Protein AF-L9L0C1-F1 (afdb_monomer)

InterPro domains:
  IPR002110 Ankyrin repeat [PF12796] (64-149)
  IPR002110 Ankyrin repeat [PS50088] (88-120)
  IPR002110 Ankyrin repeat [PS50088] (121-153)
  IPR002110 Ankyrin repeat [SM00248] (88-117)
  IPR002110 Ankyrin repeat [SM00248] (121-150)
  IPR036770 Ankyrin repeat-containing domain superfamily [G3DSA:1.25.40.20] (28-171)
  IPR036770 Ankyrin repeat-containing domain superfamily [SSF48403] (61-163)
  IPR053080 Protein phosphatase 1 regulatory subunit 27 [PTHR46899] (49-176)

Organism: Tupaia chinensis (NCBI:txid246437)

Solvent-accessible surface area (backbone atoms only — not comparable to full-atom values): 11431 Å² total; per-residue (Å²): 138,88,78,87,82,89,70,87,80,84,83,86,86,89,79,92,81,86,84,87,88,81,88,80,88,90,84,82,88,86,90,80,91,84,92,79,77,84,78,72,81,74,70,76,66,78,70,70,68,76,77,77,65,55,72,65,58,58,47,50,52,27,41,56,71,59,39,58,68,58,40,53,48,44,50,75,73,65,68,61,72,46,73,50,67,39,97,88,44,39,26,58,56,42,47,12,46,79,51,68,33,55,67,50,37,53,53,42,46,75,73,65,37,60,67,75,50,57,36,86,61,39,43,30,43,52,34,53,16,28,53,75,61,35,46,70,50,35,52,52,44,46,75,74,66,43,72,68,78,53,52,25,73,87,63,48,32,26,72,73,46,45,54,88,84,39,52,68,46,52,45,65,66,58,70,73,78,78,132

pLDDT: mean 73.65, std 25.36, range [26.89, 97.69]

Mean predicted aligned error: 15.43 Å

Structure (mmCIF, N/CA/C/O backbone):
data_AF-L9L0C1-F1
#
_entry.id   AF-L9L0C1-F1
#
loop_
_atom_site.group_PDB
_atom_site.id
_atom_site.type_symbol
_atom_site.label_atom_id
_atom_site.label_alt_id
_atom_site.label_comp_id
_atom_site.label_asym_id
_atom_site.label_entity_id
_atom_site.label_seq_id
_atom_site.pdbx_PDB_ins_code
_atom_site.Cartn_x
_atom_site.Cartn_y
_atom_site.Cartn_z
_atom_site.occupancy
_atom_site.B_iso_or_equiv
_atom_site.auth_seq_id
_atom_site.auth_comp_id
_atom_site.auth_asym_id
_atom_site.auth_atom_id
_atom_site.pdbx_PDB_model_num
ATOM 1 N N . MET A 1 1 ? 77.412 -26.260 -44.679 1.00 39.19 1 MET A N 1
ATOM 2 C CA . MET A 1 1 ? 78.828 -25.889 -44.894 1.00 39.19 1 MET A CA 1
ATOM 3 C C . MET A 1 1 ? 78.866 -24.374 -44.745 1.00 39.19 1 MET A C 1
ATOM 5 O O . MET A 1 1 ? 78.407 -23.696 -45.641 1.00 39.19 1 MET A O 1
ATOM 9 N N . GLY A 1 2 ? 79.099 -23.784 -43.578 1.00 43.53 2 GLY A N 1
ATOM 10 C CA . GLY A 1 2 ? 80.119 -24.109 -42.591 1.00 43.53 2 GLY A CA 1
ATOM 11 C C . GLY A 1 2 ? 81.341 -23.259 -42.912 1.00 43.53 2 GLY A C 1
ATOM 12 O O . GLY A 1 2 ? 82.154 -23.714 -43.701 1.00 43.53 2 GLY A O 1
ATOM 13 N N . SER A 1 3 ? 81.412 -22.048 -42.354 1.00 38.22 3 SER A N 1
ATOM 14 C CA . SER A 1 3 ? 82.664 -21.307 -42.149 1.00 38.22 3 SER A CA 1
ATOM 15 C C . SER A 1 3 ? 82.369 -19.944 -41.528 1.00 38.22 3 SER A C 1
ATOM 17 O O . SER A 1 3 ? 82.185 -18.939 -42.215 1.00 38.22 3 SER A O 1
ATOM 19 N N . ASP A 1 4 ? 82.333 -19.951 -40.204 1.00 44.16 4 ASP A N 1
ATOM 20 C CA . ASP A 1 4 ? 82.687 -18.814 -39.375 1.00 44.16 4 ASP A CA 1
ATOM 21 C C . ASP A 1 4 ? 84.075 -18.282 -39.774 1.00 44.16 4 ASP A C 1
ATOM 23 O O . ASP A 1 4 ? 85.052 -19.030 -39.796 1.00 44.16 4 ASP A O 1
ATOM 27 N N . LEU A 1 5 ? 84.165 -16.984 -40.068 1.00 36.78 5 LEU A N 1
ATOM 28 C CA . LEU A 1 5 ? 85.424 -16.241 -40.158 1.00 36.78 5 LEU A CA 1
ATOM 29 C C . LEU A 1 5 ? 85.464 -15.217 -39.023 1.00 36.78 5 LEU A C 1
ATOM 31 O O . LEU A 1 5 ? 85.383 -14.008 -39.223 1.00 36.78 5 LEU A O 1
ATOM 35 N N . TRP A 1 6 ? 85.591 -15.741 -37.806 1.00 38.56 6 TRP A N 1
ATOM 36 C CA . TRP A 1 6 ? 86.149 -15.004 -36.681 1.00 38.56 6 TRP A CA 1
ATOM 37 C C . TRP A 1 6 ? 87.658 -14.926 -36.886 1.00 38.56 6 TRP A C 1
ATOM 39 O O . TRP A 1 6 ? 88.406 -15.778 -36.411 1.00 38.56 6 TRP A O 1
ATOM 49 N N . SER A 1 7 ? 88.097 -13.911 -37.621 1.00 44.22 7 SER A N 1
ATOM 50 C CA . SER A 1 7 ? 89.514 -13.639 -37.804 1.00 44.22 7 SER A CA 1
ATOM 51 C C . SER A 1 7 ? 89.855 -12.244 -37.306 1.00 44.22 7 SER A C 1
ATOM 53 O O . SER A 1 7 ? 89.606 -11.267 -38.001 1.00 44.22 7 SER A O 1
ATOM 55 N N . LEU A 1 8 ? 90.518 -12.237 -36.142 1.00 43.00 8 LEU A N 1
ATOM 56 C CA . LEU A 1 8 ? 91.718 -11.440 -35.857 1.00 43.00 8 LEU A CA 1
ATOM 57 C C . LEU A 1 8 ? 91.449 -9.921 -35.752 1.00 43.00 8 LEU A C 1
ATOM 59 O O . LEU A 1 8 ? 91.158 -9.252 -36.729 1.00 43.00 8 LEU A O 1
ATOM 63 N N . LEU A 1 9 ? 91.558 -9.267 -34.599 1.00 42.47 9 LEU A N 1
ATOM 64 C CA . LEU A 1 9 ? 92.669 -9.247 -33.641 1.00 42.47 9 LEU A CA 1
ATOM 65 C C . LEU A 1 9 ? 92.081 -8.760 -32.299 1.00 42.47 9 LEU A C 1
ATOM 67 O O . LEU A 1 9 ? 91.464 -7.701 -32.257 1.00 42.47 9 LEU A O 1
ATOM 71 N N . LEU A 1 10 ? 92.016 -9.600 -31.261 1.00 41.94 10 LEU A N 1
ATOM 72 C CA . LEU A 1 10 ? 93.027 -9.768 -30.197 1.00 41.94 10 LEU A CA 1
ATOM 73 C C . LEU A 1 10 ? 93.290 -8.484 -29.374 1.00 41.94 10 LEU A C 1
ATOM 75 O O . LEU A 1 10 ? 93.490 -7.425 -29.962 1.00 41.94 10 LEU A O 1
ATOM 79 N N . PRO A 1 11 ? 93.349 -8.577 -28.024 1.00 44.12 11 PRO A N 1
ATOM 80 C CA . PRO A 1 11 ? 94.135 -9.611 -27.350 1.00 44.12 11 PRO A CA 1
ATOM 81 C C . PRO A 1 11 ? 93.450 -10.414 -26.226 1.00 44.12 11 PRO A C 1
ATOM 83 O O . PRO A 1 11 ? 92.630 -9.938 -25.448 1.00 44.12 11 PRO A O 1
ATOM 86 N N . THR A 1 12 ? 93.901 -11.666 -26.188 1.00 39.62 12 THR A N 1
ATOM 87 C CA . THR A 1 12 ? 93.889 -12.713 -25.152 1.00 39.62 12 THR A CA 1
ATOM 88 C C . THR A 1 12 ? 93.804 -12.227 -23.698 1.00 39.62 12 THR A C 1
ATOM 90 O O . THR A 1 12 ? 94.679 -11.491 -23.255 1.00 39.62 12 THR A O 1
ATOM 93 N N . VAL A 1 13 ? 92.679 -12.479 -23.013 1.00 39.72 13 VAL A N 1
ATOM 94 C CA . VAL A 1 13 ? 92.330 -13.586 -22.073 1.00 39.72 13 VAL A CA 1
ATOM 95 C C . VAL A 1 13 ? 93.055 -13.559 -20.717 1.00 39.72 13 VAL A C 1
ATOM 97 O O . VAL A 1 13 ? 94.279 -13.535 -20.671 1.00 39.72 13 VAL A O 1
ATOM 100 N N . ILE A 1 14 ? 92.221 -13.700 -19.664 1.00 39.66 14 ILE A N 1
ATOM 101 C CA . ILE A 1 14 ? 92.414 -14.141 -18.259 1.00 39.66 14 ILE A CA 1
ATOM 102 C C . ILE A 1 14 ? 91.919 -13.008 -17.321 1.00 39.66 14 ILE A C 1
ATOM 104 O O . ILE A 1 14 ? 92.409 -11.897 -17.435 1.00 39.66 14 ILE A O 1
ATOM 108 N N . HIS A 1 15 ? 90.956 -13.112 -16.393 1.00 33.47 15 HIS A N 1
ATOM 109 C CA . HIS A 1 15 ? 90.240 -14.192 -15.702 1.00 33.47 15 HIS A CA 1
ATOM 110 C C . HIS A 1 15 ? 88.865 -13.642 -15.230 1.00 33.47 15 HIS A C 1
ATOM 112 O O . HIS A 1 15 ? 88.783 -12.491 -14.817 1.00 33.47 15 HIS A O 1
ATOM 118 N N . LEU A 1 16 ? 87.835 -14.496 -15.241 1.00 40.38 16 LEU A N 1
ATOM 119 C CA . LEU A 1 16 ? 86.775 -14.643 -14.222 1.00 40.38 16 LEU A CA 1
ATOM 120 C C . LEU A 1 16 ? 86.123 -13.370 -13.614 1.00 40.38 16 LEU A C 1
ATOM 122 O O . LEU A 1 16 ? 86.652 -12.791 -12.668 1.00 40.38 16 LEU A O 1
ATOM 126 N N . LEU A 1 17 ? 84.906 -13.023 -14.059 1.00 30.58 17 LEU A N 1
ATOM 127 C CA . LEU A 1 17 ? 84.015 -12.107 -13.331 1.00 30.58 17 LEU A CA 1
ATOM 128 C C . LEU A 1 17 ? 82.527 -12.425 -13.614 1.00 30.58 17 LEU A C 1
ATOM 130 O O . LEU A 1 17 ? 82.035 -12.191 -14.715 1.00 30.58 17 LEU A O 1
ATOM 134 N N . ASP A 1 18 ? 81.831 -12.969 -12.612 1.00 34.16 18 ASP A N 1
ATOM 135 C CA . ASP A 1 18 ? 80.385 -12.759 -12.379 1.00 34.16 18 ASP A CA 1
ATOM 136 C C . ASP A 1 18 ? 80.173 -11.291 -11.928 1.00 34.16 18 ASP A C 1
ATOM 138 O O . ASP A 1 18 ? 81.103 -10.771 -11.307 1.00 34.16 18 ASP A O 1
ATOM 142 N N . PRO A 1 19 ? 79.013 -10.606 -12.096 1.00 41.47 19 PRO A N 1
ATOM 143 C CA . PRO A 1 19 ? 77.672 -11.161 -12.292 1.00 41.47 19 PRO A CA 1
ATOM 144 C C . PRO A 1 19 ? 76.766 -10.392 -13.284 1.00 41.47 19 PRO A C 1
ATOM 146 O O . PRO A 1 19 ? 77.007 -9.262 -13.712 1.00 41.47 19 PRO A O 1
ATOM 149 N N . ALA A 1 20 ? 75.638 -11.021 -13.596 1.00 33.75 20 ALA A N 1
ATOM 150 C CA . ALA A 1 20 ? 74.514 -10.417 -14.287 1.00 33.75 20 ALA A CA 1
ATOM 151 C C . ALA A 1 20 ? 73.749 -9.386 -13.428 1.00 33.75 20 ALA A C 1
ATOM 153 O O . ALA A 1 20 ? 73.688 -9.480 -12.204 1.00 33.75 20 ALA A O 1
ATOM 154 N N . ALA A 1 21 ? 73.038 -8.523 -14.161 1.00 39.66 21 ALA A N 1
ATOM 155 C CA . ALA A 1 21 ? 71.823 -7.789 -13.798 1.00 39.66 21 ALA A CA 1
ATOM 156 C C . ALA A 1 21 ? 71.967 -6.360 -13.239 1.00 39.66 21 ALA A C 1
ATOM 158 O O . ALA A 1 21 ? 71.937 -6.113 -12.037 1.00 39.66 21 ALA A O 1
ATOM 159 N N . GLY A 1 22 ? 71.910 -5.393 -14.162 1.00 35.19 22 GLY A N 1
ATOM 160 C CA . GLY A 1 22 ? 71.310 -4.086 -13.895 1.00 35.19 22 GLY A CA 1
ATOM 161 C C . GLY A 1 22 ? 71.810 -2.963 -14.801 1.00 35.19 22 GLY A C 1
ATOM 162 O O . GLY A 1 22 ? 72.985 -2.635 -14.749 1.00 35.19 22 GLY A O 1
ATOM 163 N N . GLN A 1 23 ? 70.866 -2.296 -15.487 1.00 30.14 23 GLN A N 1
ATOM 164 C CA . GLN A 1 23 ? 71.011 -1.015 -16.217 1.00 30.14 23 GLN A CA 1
ATOM 165 C C . GLN A 1 23 ? 71.670 -1.178 -17.604 1.00 30.14 23 GLN A C 1
ATOM 167 O O . GLN A 1 23 ? 72.647 -1.887 -17.754 1.00 30.14 23 GLN A O 1
ATOM 172 N N . GLY A 1 24 ? 71.208 -0.615 -18.717 1.00 31.41 24 GLY A N 1
ATOM 173 C CA . GLY A 1 24 ? 70.333 0.517 -18.989 1.00 31.41 24 GLY A CA 1
ATOM 174 C C . GLY A 1 24 ? 70.925 1.243 -20.211 1.00 31.41 24 GLY A C 1
ATOM 175 O O . GLY A 1 24 ? 72.135 1.392 -20.293 1.00 31.41 24 GLY A O 1
ATOM 176 N N . MET A 1 25 ? 70.069 1.702 -21.132 1.00 27.22 25 MET A N 1
ATOM 177 C CA . MET A 1 25 ? 70.362 2.643 -22.233 1.00 27.22 25 MET A CA 1
ATOM 178 C C . MET A 1 25 ? 71.255 2.183 -23.402 1.00 27.22 25 MET A C 1
ATOM 180 O O . MET A 1 25 ? 72.471 2.103 -23.298 1.00 27.22 25 MET A O 1
ATOM 184 N N . VAL A 1 26 ? 70.660 2.164 -24.601 1.00 31.83 26 VAL A N 1
ATOM 185 C CA . VAL A 1 26 ? 71.306 2.761 -25.780 1.00 31.83 26 VAL A CA 1
ATOM 186 C C . VAL A 1 26 ? 70.295 3.673 -26.467 1.00 31.83 26 VAL A C 1
ATOM 188 O O . VAL A 1 26 ? 69.241 3.239 -26.921 1.00 31.83 26 VAL A O 1
ATOM 191 N N . ALA A 1 27 ? 70.633 4.958 -26.520 1.00 34.56 27 ALA A N 1
ATOM 192 C CA . ALA A 1 27 ? 69.979 5.968 -27.332 1.00 34.56 27 ALA A CA 1
ATOM 193 C C . ALA A 1 27 ? 71.033 6.615 -28.230 1.00 34.56 27 ALA A C 1
ATOM 195 O O . ALA A 1 27 ? 72.022 7.123 -27.708 1.00 34.56 27 ALA A O 1
ATOM 196 N N . ARG A 1 28 ? 70.784 6.666 -29.542 1.00 31.42 28 ARG A N 1
ATOM 197 C CA . ARG A 1 28 ? 71.217 7.728 -30.476 1.00 31.42 28 ARG A CA 1
ATOM 198 C C . ARG A 1 28 ? 70.151 7.780 -31.581 1.00 31.42 28 ARG A C 1
ATOM 200 O O . ARG A 1 28 ? 69.876 6.754 -32.184 1.00 31.42 28 ARG A O 1
ATOM 207 N N . LYS A 1 29 ? 69.268 8.787 -31.588 1.00 32.91 29 LYS A N 1
ATOM 208 C CA . LYS A 1 29 ? 69.405 10.159 -32.126 1.00 32.91 29 LYS A CA 1
ATOM 209 C C . LYS A 1 29 ? 69.609 10.165 -33.641 1.00 32.91 29 LYS A C 1
ATOM 211 O O . LYS A 1 29 ? 70.708 9.888 -34.084 1.00 32.91 29 LYS A O 1
ATOM 216 N N . ASP A 1 30 ? 68.570 10.588 -34.361 1.00 27.92 30 ASP A N 1
ATOM 217 C CA . ASP A 1 30 ? 68.688 11.782 -35.196 1.00 27.92 30 ASP A CA 1
ATOM 218 C C . ASP A 1 30 ? 67.364 12.549 -35.272 1.00 27.92 30 ASP A C 1
ATOM 220 O O . ASP A 1 30 ? 66.277 11.988 -35.402 1.00 27.92 30 ASP A O 1
ATOM 224 N N . LEU A 1 31 ? 67.494 13.862 -35.080 1.00 38.84 31 LEU A N 1
ATOM 225 C CA . LEU A 1 31 ? 66.442 14.866 -35.099 1.00 38.84 31 LEU A CA 1
ATOM 226 C C . LEU A 1 31 ? 66.258 15.382 -36.524 1.00 38.84 31 LEU A C 1
ATOM 228 O O . LEU A 1 31 ? 67.166 16.019 -37.042 1.00 38.84 31 LEU A O 1
ATOM 232 N N . THR A 1 32 ? 65.050 15.275 -37.074 1.00 36.25 32 THR A N 1
ATOM 233 C CA . THR A 1 32 ? 64.483 16.330 -37.929 1.00 36.25 32 THR A CA 1
ATOM 234 C C . THR A 1 32 ? 62.958 16.413 -37.737 1.00 36.25 32 THR A C 1
ATOM 236 O O . THR A 1 32 ? 62.217 15.482 -38.015 1.00 36.25 32 THR A O 1
ATOM 239 N N . LEU A 1 33 ? 62.526 17.561 -37.199 1.00 30.36 33 LEU A N 1
ATOM 240 C CA . LEU A 1 33 ? 61.246 18.263 -37.405 1.00 30.36 33 LEU A CA 1
ATOM 241 C C . LEU A 1 33 ? 59.904 17.498 -37.276 1.00 30.36 33 LEU A C 1
ATOM 243 O O . LEU A 1 33 ? 59.357 16.999 -38.253 1.00 30.36 33 LEU A O 1
ATOM 247 N N . TRP A 1 34 ? 59.246 17.636 -36.114 1.00 26.89 34 TRP A N 1
ATOM 248 C CA . TRP A 1 34 ? 57.781 17.805 -36.060 1.00 26.89 34 TRP A CA 1
ATOM 249 C C . TRP A 1 34 ? 57.353 18.691 -34.874 1.00 26.89 34 TRP A C 1
ATOM 251 O O . TRP A 1 34 ? 57.741 18.405 -33.738 1.00 26.89 34 TRP A O 1
ATOM 261 N N . PRO A 1 35 ? 56.516 19.728 -35.072 1.00 42.09 35 PRO A N 1
ATOM 262 C CA . PRO A 1 35 ? 55.820 20.400 -33.986 1.00 42.09 35 PRO A CA 1
ATOM 263 C C . PRO A 1 35 ? 54.428 19.777 -33.806 1.00 42.09 35 PRO A C 1
ATOM 265 O O . PRO A 1 35 ? 53.609 19.841 -34.712 1.00 42.09 35 PRO A O 1
ATOM 268 N N . ALA A 1 36 ? 54.098 19.215 -32.640 1.00 33.78 36 ALA A N 1
ATOM 269 C CA . ALA A 1 36 ? 52.703 19.174 -32.175 1.00 33.78 36 ALA A CA 1
ATOM 270 C C . ALA A 1 36 ? 52.595 18.743 -30.709 1.00 33.78 36 ALA A C 1
ATOM 272 O O . ALA A 1 36 ? 53.166 17.750 -30.270 1.00 33.78 36 ALA A O 1
ATOM 273 N N . ARG A 1 37 ? 51.807 19.529 -29.981 1.00 31.78 37 ARG A N 1
ATOM 274 C CA . ARG A 1 37 ? 51.496 19.466 -28.552 1.00 31.78 37 ARG A CA 1
ATOM 275 C C . ARG A 1 37 ? 50.745 18.176 -28.158 1.00 31.78 37 ARG A C 1
ATOM 277 O O . ARG A 1 37 ? 50.200 17.498 -29.028 1.00 31.78 37 ARG A O 1
ATOM 284 N N . PRO A 1 38 ? 50.689 17.830 -26.856 1.00 34.06 38 PRO A N 1
ATOM 285 C CA . PRO A 1 38 ? 50.279 16.512 -26.384 1.00 34.06 38 PRO A CA 1
ATOM 286 C C . PRO A 1 38 ? 48.863 16.159 -26.834 1.00 34.06 38 PRO A C 1
ATOM 288 O O . PRO A 1 38 ? 47.897 16.845 -26.488 1.00 34.06 38 PRO A O 1
ATOM 291 N N . ARG A 1 39 ? 48.742 15.045 -27.566 1.00 38.03 39 ARG A N 1
ATOM 292 C CA . ARG A 1 39 ? 47.469 14.356 -27.776 1.00 38.03 39 ARG A CA 1
ATOM 293 C C . ARG A 1 39 ? 46.851 14.097 -26.410 1.00 38.03 39 ARG A C 1
ATOM 295 O O . ARG A 1 39 ? 47.471 13.479 -25.548 1.00 38.03 39 ARG A O 1
ATOM 302 N N . GLN A 1 40 ? 45.651 14.647 -26.252 1.00 37.31 40 GLN A N 1
ATOM 303 C CA . GLN A 1 40 ? 44.753 14.543 -25.115 1.00 37.31 40 GLN A CA 1
ATOM 304 C C . GLN A 1 40 ? 45.076 13.347 -24.221 1.00 37.31 40 GLN A C 1
ATOM 306 O O . GLN A 1 40 ? 44.955 12.194 -24.640 1.00 37.31 40 GLN A O 1
ATOM 311 N N . ARG A 1 41 ? 45.407 13.640 -22.955 1.00 38.31 41 ARG A N 1
ATOM 312 C CA . ARG A 1 41 ? 45.150 12.722 -21.847 1.00 38.31 41 ARG A CA 1
ATOM 313 C C . ARG A 1 41 ? 43.747 12.170 -22.074 1.00 38.31 41 ARG A C 1
ATOM 315 O O . ARG A 1 41 ? 42.765 12.861 -21.798 1.00 38.31 41 ARG A O 1
ATOM 322 N N . ARG A 1 42 ? 43.641 10.934 -22.570 1.00 39.34 42 ARG A N 1
ATOM 323 C CA . ARG A 1 42 ? 42.442 10.138 -22.357 1.00 39.34 42 ARG A CA 1
ATOM 324 C C . ARG A 1 42 ? 42.346 10.061 -20.848 1.00 39.34 42 ARG A C 1
ATOM 326 O O . ARG A 1 42 ? 43.056 9.284 -20.214 1.00 39.34 42 ARG A O 1
ATOM 333 N N . ARG A 1 43 ? 41.530 10.942 -20.262 1.00 39.75 43 ARG A N 1
ATOM 334 C CA . ARG A 1 43 ? 40.999 10.724 -18.928 1.00 39.75 43 ARG A CA 1
ATOM 335 C C . ARG A 1 43 ? 40.476 9.300 -19.014 1.00 39.75 43 ARG A C 1
ATOM 337 O O . ARG A 1 43 ? 39.538 9.049 -19.770 1.00 39.75 43 ARG A O 1
ATOM 344 N N . ARG A 1 44 ? 41.126 8.362 -18.320 1.00 42.44 44 ARG A N 1
ATOM 345 C CA . ARG A 1 44 ? 40.440 7.161 -17.871 1.00 42.44 44 ARG A CA 1
ATOM 346 C C . ARG A 1 44 ? 39.274 7.726 -17.077 1.00 42.44 44 ARG A C 1
ATOM 348 O O . ARG A 1 44 ? 39.436 8.093 -15.919 1.00 42.44 44 ARG A O 1
ATOM 355 N N . ARG A 1 45 ? 38.138 7.951 -17.750 1.00 39.06 45 ARG A N 1
ATOM 356 C CA . ARG A 1 45 ? 36.859 8.044 -17.072 1.00 39.06 45 ARG A CA 1
ATOM 357 C C . ARG A 1 45 ? 36.864 6.759 -16.278 1.00 39.06 45 ARG A C 1
ATOM 359 O O . ARG A 1 45 ? 36.931 5.682 -16.870 1.00 39.06 45 ARG A O 1
ATOM 366 N N . LEU A 1 46 ? 36.938 6.887 -14.958 1.00 36.00 46 LEU A N 1
ATOM 367 C CA . LEU A 1 46 ? 36.421 5.856 -14.091 1.00 36.00 46 LEU A CA 1
ATOM 368 C C . LEU A 1 46 ? 35.034 5.615 -14.666 1.00 36.00 46 LEU A C 1
ATOM 370 O O . LEU A 1 46 ? 34.154 6.471 -14.586 1.00 36.00 46 LEU A O 1
ATOM 374 N N . SER A 1 47 ? 34.916 4.532 -15.427 1.00 42.34 47 SER A N 1
ATOM 375 C CA . SER A 1 47 ? 33.644 3.932 -15.725 1.00 42.34 47 SER A CA 1
ATOM 376 C C . SER A 1 47 ? 33.159 3.552 -14.341 1.00 42.34 47 SER A C 1
ATOM 378 O O . SER A 1 47 ? 33.435 2.453 -13.866 1.00 42.34 47 SER A O 1
ATOM 380 N N . TYR A 1 48 ? 32.494 4.490 -13.664 1.00 32.16 48 TYR A N 1
ATOM 381 C CA . TYR A 1 48 ? 31.381 4.124 -12.823 1.00 32.16 48 TYR A CA 1
ATOM 382 C C . TYR A 1 48 ? 30.551 3.274 -13.765 1.00 32.16 48 TYR A C 1
ATOM 384 O O . TYR A 1 48 ? 29.989 3.791 -14.732 1.00 32.16 48 TYR A O 1
ATOM 392 N N . ARG A 1 49 ? 30.721 1.954 -13.631 1.00 37.12 49 ARG A N 1
ATOM 393 C CA . ARG A 1 49 ? 30.021 0.955 -14.417 1.00 37.12 49 ARG A CA 1
ATOM 394 C C . ARG A 1 49 ? 28.588 1.433 -14.359 1.00 37.12 49 ARG A C 1
ATOM 396 O O . ARG A 1 49 ? 28.100 1.550 -13.241 1.00 37.12 49 ARG A O 1
ATOM 403 N N . SER A 1 50 ? 28.020 1.871 -15.489 1.00 38.84 50 SER A N 1
ATOM 404 C CA . SER A 1 50 ? 26.643 2.355 -15.532 1.00 38.84 50 SER A CA 1
ATOM 405 C C . SER A 1 50 ? 25.844 1.307 -14.795 1.00 38.84 50 SER A C 1
ATOM 407 O O . SER A 1 50 ? 25.732 0.181 -15.281 1.00 38.84 50 SER A O 1
ATOM 409 N N . VAL A 1 51 ? 25.449 1.631 -13.564 1.00 41.91 51 VAL A N 1
ATOM 410 C CA . VAL A 1 51 ? 24.658 0.733 -12.749 1.00 41.91 51 VAL A CA 1
ATOM 411 C C . VAL A 1 51 ? 23.350 0.772 -13.494 1.00 41.91 51 VAL A C 1
ATOM 413 O O . VAL A 1 51 ? 22.628 1.766 -13.453 1.00 41.91 51 VAL A O 1
ATOM 416 N N . HIS A 1 52 ? 23.158 -0.211 -14.365 1.00 41.62 52 HIS A N 1
ATOM 417 C CA . HIS A 1 52 ? 21.910 -0.366 -15.061 1.00 41.62 52 HIS A CA 1
ATOM 418 C C . HIS A 1 52 ? 20.957 -0.835 -13.979 1.00 41.62 52 HIS A C 1
ATOM 420 O O . HIS A 1 52 ? 20.858 -2.026 -13.701 1.00 41.62 52 HIS A O 1
ATOM 426 N N . PHE A 1 53 ? 20.377 0.130 -13.270 1.00 48.44 53 PHE A N 1
ATOM 427 C CA . PHE A 1 53 ? 19.267 -0.144 -12.393 1.00 48.44 53 PHE A CA 1
ATOM 428 C C . PHE A 1 53 ? 18.168 -0.680 -13.308 1.00 48.44 53 PHE A C 1
ATOM 430 O O . PHE A 1 53 ? 17.829 -0.003 -14.289 1.00 48.44 53 PHE A O 1
ATOM 437 N N . PRO A 1 54 ? 17.664 -1.899 -13.056 1.00 62.03 54 PRO A N 1
ATOM 438 C CA . PRO A 1 54 ? 16.471 -2.379 -13.729 1.00 62.03 54 PRO A CA 1
ATOM 439 C C . PRO A 1 54 ? 15.415 -1.273 -13.672 1.00 62.03 54 PRO A C 1
ATOM 441 O O . PRO A 1 54 ? 15.311 -0.582 -12.654 1.00 62.03 54 PRO A O 1
ATOM 444 N N . ASN A 1 55 ? 14.670 -1.063 -14.761 1.00 68.31 55 ASN A N 1
ATOM 445 C CA . ASN A 1 55 ? 13.664 0.008 -14.840 1.00 68.31 55 ASN A CA 1
ATOM 446 C C . ASN A 1 55 ? 12.706 -0.005 -13.640 1.00 68.31 55 ASN A C 1
ATOM 448 O O . ASN A 1 55 ? 12.267 1.052 -13.200 1.00 68.31 55 ASN A O 1
ATOM 452 N N . ASP A 1 56 ? 12.472 -1.195 -13.104 1.00 68.69 56 ASP A N 1
ATOM 453 C CA . ASP A 1 56 ? 11.654 -1.497 -11.939 1.00 68.69 56 ASP A CA 1
ATOM 454 C C . ASP A 1 56 ? 12.188 -0.843 -10.653 1.00 68.69 56 ASP A C 1
ATOM 456 O O . ASP A 1 56 ? 11.426 -0.260 -9.892 1.00 68.69 56 ASP A O 1
ATOM 460 N N . VAL A 1 57 ? 13.509 -0.841 -10.438 1.00 73.38 57 VAL A N 1
ATOM 461 C CA . VAL A 1 57 ? 14.130 -0.245 -9.240 1.00 73.38 57 VAL A CA 1
ATOM 462 C C . VAL A 1 57 ? 13.985 1.277 -9.246 1.00 73.38 57 VAL A C 1
ATOM 464 O O . VAL A 1 57 ? 13.662 1.869 -8.221 1.00 73.38 57 VAL A O 1
ATOM 467 N N . LEU A 1 58 ? 14.189 1.911 -10.406 1.00 81.25 58 LEU A N 1
ATOM 468 C CA . LEU A 1 58 ? 13.988 3.358 -10.557 1.00 81.25 58 LEU A CA 1
ATOM 469 C C . LEU A 1 58 ? 12.507 3.737 -10.458 1.00 81.25 58 LEU A C 1
ATOM 471 O O . LEU A 1 58 ? 12.175 4.786 -9.919 1.00 81.25 58 LEU A O 1
ATOM 475 N N . PHE A 1 59 ? 11.618 2.887 -10.973 1.00 85.88 59 PHE A N 1
ATOM 476 C CA . PHE A 1 59 ? 10.180 3.093 -10.870 1.00 85.88 59 PHE A CA 1
ATOM 477 C C . PHE A 1 59 ? 9.711 3.101 -9.409 1.00 85.88 59 PHE A C 1
ATOM 479 O O . PHE A 1 59 ? 9.023 4.036 -9.004 1.00 85.88 59 PHE A O 1
ATOM 486 N N . LEU A 1 60 ? 10.145 2.125 -8.605 1.00 85.12 60 LEU A N 1
ATOM 487 C CA . LEU A 1 60 ? 9.818 2.077 -7.179 1.00 85.12 60 LEU A CA 1
ATOM 488 C C . LEU A 1 60 ? 10.414 3.244 -6.388 1.00 85.12 60 LEU A C 1
ATOM 490 O O . LEU A 1 60 ? 9.762 3.767 -5.490 1.00 85.12 60 LEU A O 1
ATOM 494 N N . ASP A 1 61 ? 11.629 3.682 -6.720 1.00 86.94 61 ASP A N 1
ATOM 495 C CA . ASP A 1 61 ? 12.248 4.843 -6.071 1.00 86.94 61 ASP A CA 1
ATOM 496 C C . ASP A 1 61 ? 11.398 6.113 -6.256 1.00 86.94 61 ASP A C 1
ATOM 498 O O . ASP A 1 61 ? 11.141 6.840 -5.296 1.00 86.94 61 ASP A O 1
ATOM 502 N N . HIS A 1 62 ? 10.850 6.322 -7.458 1.00 89.56 62 HIS A N 1
ATOM 503 C CA . HIS A 1 62 ? 9.911 7.416 -7.713 1.00 89.56 62 HIS A CA 1
ATOM 504 C C . HIS A 1 62 ? 8.595 7.271 -6.930 1.00 89.56 62 HIS A C 1
ATOM 506 O O . HIS A 1 62 ? 8.065 8.279 -6.466 1.00 89.56 62 HIS A O 1
ATOM 512 N N . ILE A 1 63 ? 8.083 6.049 -6.732 1.00 90.06 63 ILE A N 1
ATOM 513 C CA . ILE A 1 63 ? 6.893 5.804 -5.894 1.00 90.06 63 ILE A CA 1
ATOM 514 C C . ILE A 1 63 ? 7.171 6.167 -4.433 1.00 90.06 63 ILE A C 1
ATOM 516 O O . ILE A 1 63 ? 6.369 6.874 -3.821 1.00 90.06 63 ILE A O 1
ATOM 520 N N . ARG A 1 64 ? 8.317 5.735 -3.890 1.00 87.00 64 ARG A N 1
ATOM 521 C CA . ARG A 1 64 ? 8.728 6.039 -2.509 1.00 87.00 64 ARG A CA 1
ATOM 522 C C . ARG A 1 64 ? 8.919 7.532 -2.276 1.00 87.00 64 ARG A C 1
ATOM 524 O O . ARG A 1 64 ? 8.582 8.035 -1.213 1.00 87.00 64 ARG A O 1
ATOM 531 N N . GLN A 1 65 ? 9.437 8.240 -3.277 1.00 88.31 65 GLN A N 1
ATOM 532 C CA . GLN A 1 65 ? 9.606 9.694 -3.237 1.00 88.31 65 GLN A CA 1
ATOM 533 C C . GLN A 1 65 ? 8.300 10.462 -3.494 1.00 88.31 65 GLN A C 1
ATOM 535 O O . GLN A 1 65 ? 8.259 11.671 -3.279 1.00 88.31 65 GLN A O 1
ATOM 540 N N . GLY A 1 66 ? 7.242 9.792 -3.963 1.00 87.62 66 GLY A N 1
ATOM 541 C CA . GLY A 1 66 ? 5.977 10.433 -4.323 1.00 87.62 66 GLY A CA 1
ATOM 542 C C . GLY A 1 66 ? 6.034 11.254 -5.618 1.00 87.62 66 GLY A C 1
ATOM 543 O O . GLY A 1 66 ? 5.197 12.132 -5.823 1.00 87.62 66 GLY A O 1
ATOM 544 N N . ASP A 1 67 ? 7.001 10.995 -6.504 1.00 90.88 67 ASP A N 1
ATOM 545 C CA . ASP A 1 67 ? 7.152 11.710 -7.777 1.00 90.88 67 ASP A CA 1
ATOM 546 C C . ASP A 1 67 ? 6.125 11.217 -8.811 1.00 90.88 67 ASP A C 1
ATOM 548 O O . ASP A 1 67 ? 6.401 10.386 -9.681 1.00 90.88 67 ASP A O 1
ATOM 552 N N . LEU A 1 68 ? 4.902 11.743 -8.709 1.00 90.31 68 LEU A N 1
ATOM 553 C CA . LEU A 1 68 ? 3.762 11.375 -9.555 1.00 90.31 68 LEU A CA 1
ATOM 554 C C . LEU A 1 68 ? 4.029 11.558 -11.055 1.00 90.31 68 LEU A C 1
ATOM 556 O O . LEU A 1 68 ? 3.512 10.787 -11.872 1.00 90.31 68 LEU A O 1
ATOM 560 N N . GLU A 1 69 ? 4.809 12.575 -11.435 1.00 89.06 69 GLU A N 1
ATOM 561 C CA . GLU A 1 69 ? 5.120 12.847 -12.839 1.00 89.06 69 GLU A CA 1
ATOM 562 C C . GLU A 1 69 ? 5.948 11.701 -13.413 1.00 89.06 69 GLU A C 1
ATOM 564 O O . GLU A 1 69 ? 5.594 11.119 -14.448 1.00 89.06 69 GLU A O 1
ATOM 569 N N . GLN A 1 70 ? 7.013 11.329 -12.705 1.00 88.56 70 GLN A N 1
ATOM 570 C CA . GLN A 1 70 ? 7.890 10.255 -13.132 1.00 88.56 70 GLN A CA 1
ATOM 571 C C . GLN A 1 70 ? 7.189 8.901 -13.048 1.00 88.56 70 GLN A C 1
ATOM 573 O O . GLN A 1 70 ? 7.247 8.152 -14.024 1.00 88.56 70 GLN A O 1
ATOM 578 N N . VAL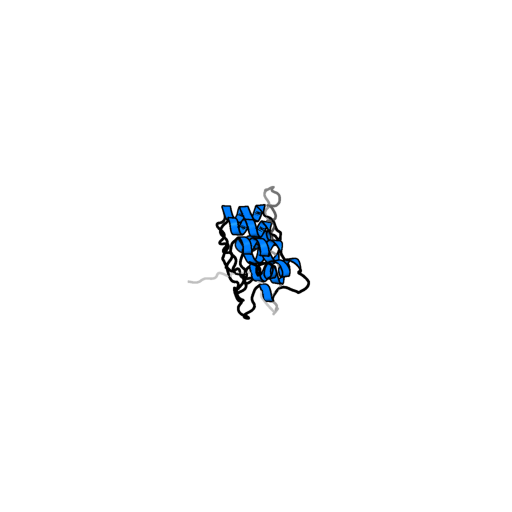 A 1 71 ? 6.435 8.613 -11.983 1.00 89.62 71 VAL A N 1
ATOM 579 C CA . VAL A 1 71 ? 5.628 7.383 -11.886 1.00 89.62 71 VAL A CA 1
ATOM 580 C C . VAL A 1 71 ? 4.699 7.264 -13.102 1.00 89.62 71 VAL A C 1
ATOM 582 O O . VAL A 1 71 ? 4.757 6.278 -13.840 1.00 89.62 71 VAL A O 1
ATOM 585 N N . GLY A 1 72 ? 3.920 8.305 -13.413 1.00 88.94 72 GLY A N 1
ATOM 586 C CA . GLY A 1 72 ? 3.032 8.304 -14.577 1.00 88.94 72 GLY A CA 1
ATOM 587 C C . GLY A 1 72 ? 3.774 8.189 -15.914 1.00 88.94 72 GLY A C 1
ATOM 588 O O . GLY A 1 72 ? 3.297 7.533 -16.847 1.00 88.94 72 GLY A O 1
ATOM 589 N N . ARG A 1 73 ? 4.954 8.804 -16.038 1.00 89.00 73 ARG A N 1
ATOM 590 C CA . ARG A 1 73 ? 5.793 8.702 -17.239 1.00 89.00 73 ARG A CA 1
ATOM 591 C C . ARG A 1 73 ? 6.306 7.281 -17.450 1.00 89.00 73 ARG A C 1
ATOM 593 O O . ARG A 1 73 ? 6.285 6.805 -18.590 1.00 89.00 73 ARG A O 1
ATOM 600 N N . PHE A 1 74 ? 6.747 6.604 -16.392 1.00 87.06 74 PHE A N 1
ATOM 601 C CA . PHE A 1 74 ? 7.230 5.225 -16.456 1.00 87.06 74 PHE A CA 1
ATOM 602 C C . PHE A 1 74 ? 6.122 4.266 -16.889 1.00 87.06 74 PHE A C 1
ATOM 604 O O . PHE A 1 74 ? 6.334 3.503 -17.834 1.00 87.06 74 PHE A O 1
ATOM 611 N N . ILE A 1 75 ? 4.928 4.380 -16.300 1.00 86.81 75 ILE A N 1
ATOM 612 C CA . ILE A 1 75 ? 3.770 3.547 -16.656 1.00 86.81 75 ILE A CA 1
ATOM 613 C C . ILE A 1 75 ? 3.416 3.707 -18.139 1.00 86.81 75 ILE A C 1
ATOM 615 O O . ILE A 1 75 ? 3.313 2.723 -18.870 1.00 86.81 75 ILE A O 1
ATOM 619 N N . ARG A 1 76 ? 3.304 4.953 -18.623 1.00 84.44 76 ARG A N 1
ATOM 620 C CA . ARG A 1 76 ? 2.921 5.236 -20.019 1.00 84.44 76 ARG A CA 1
ATOM 621 C C . ARG A 1 76 ? 3.985 4.831 -21.036 1.00 84.44 76 ARG A C 1
ATOM 623 O O . ARG A 1 76 ? 3.647 4.368 -22.120 1.00 84.44 76 ARG A O 1
ATOM 630 N N . THR A 1 77 ? 5.260 5.047 -20.718 1.00 82.19 77 THR A N 1
ATOM 631 C CA . THR A 1 77 ? 6.343 4.947 -21.712 1.00 82.19 77 THR A CA 1
ATOM 632 C C . THR A 1 77 ? 7.003 3.575 -21.724 1.00 82.19 77 THR A C 1
ATOM 634 O O . THR A 1 77 ? 7.404 3.098 -22.782 1.00 82.19 77 THR A O 1
ATOM 637 N N . ARG A 1 78 ? 7.174 2.954 -20.551 1.00 71.38 78 ARG A N 1
ATOM 638 C CA . ARG A 1 78 ? 8.024 1.765 -20.389 1.00 71.38 78 ARG A CA 1
ATOM 639 C C . ARG A 1 78 ? 7.244 0.464 -20.217 1.00 71.38 78 ARG A C 1
ATOM 641 O O . ARG A 1 78 ? 7.887 -0.576 -20.157 1.00 71.38 78 ARG A O 1
ATOM 648 N N . LYS A 1 79 ? 5.901 0.511 -20.198 1.00 70.31 79 LYS A N 1
ATOM 649 C CA . LYS A 1 79 ? 5.021 -0.657 -19.990 1.00 70.31 79 LYS A CA 1
ATOM 650 C C . LYS A 1 79 ? 5.474 -1.508 -18.794 1.00 70.31 79 LYS A C 1
ATOM 652 O O . LYS A 1 79 ? 5.633 -2.719 -18.909 1.00 70.31 79 LYS A O 1
ATOM 657 N N . VAL A 1 80 ? 5.743 -0.843 -17.671 1.00 77.25 80 VAL A N 1
ATOM 658 C CA . VAL A 1 80 ? 6.089 -1.523 -16.418 1.00 77.25 80 VAL A CA 1
ATOM 659 C C . VAL A 1 80 ? 4.861 -2.301 -15.946 1.00 77.25 80 VAL A C 1
ATOM 661 O O . VAL A 1 80 ? 3.752 -1.769 -15.982 1.00 77.25 80 VAL A O 1
ATOM 664 N N . SER A 1 81 ? 5.059 -3.555 -15.546 1.00 80.69 81 SER A N 1
ATOM 665 C CA . SER A 1 81 ? 4.014 -4.364 -14.917 1.00 80.69 81 SER A CA 1
ATOM 666 C C . SER A 1 81 ? 3.851 -3.916 -13.466 1.00 80.69 81 SER A C 1
ATOM 668 O O . SER A 1 81 ? 4.839 -3.851 -12.738 1.00 80.69 81 SER A O 1
ATOM 670 N N . LEU A 1 82 ? 2.628 -3.560 -13.069 1.00 84.62 82 LEU A N 1
ATOM 671 C CA . LEU A 1 82 ? 2.336 -3.003 -11.741 1.00 84.62 82 LEU A CA 1
ATOM 672 C C . LEU A 1 82 ? 2.173 -4.085 -10.667 1.00 84.62 82 LEU A C 1
ATOM 674 O O . LEU A 1 82 ? 2.450 -3.829 -9.496 1.00 84.62 82 LEU A O 1
ATOM 678 N N . ASP A 1 83 ? 1.790 -5.285 -11.095 1.00 84.00 83 ASP A N 1
ATOM 679 C CA . ASP A 1 83 ? 1.457 -6.416 -10.220 1.00 84.00 83 ASP A CA 1
ATOM 680 C C . ASP A 1 83 ? 2.670 -7.323 -9.974 1.00 84.00 83 ASP A C 1
ATOM 682 O O . ASP A 1 83 ? 2.614 -8.297 -9.227 1.00 84.00 83 ASP A O 1
ATOM 686 N N . THR A 1 84 ? 3.803 -7.012 -10.609 1.00 82.94 84 THR A N 1
ATOM 687 C CA . THR A 1 84 ? 5.040 -7.758 -10.402 1.00 82.94 84 THR A CA 1
ATOM 688 C C . THR A 1 84 ? 5.516 -7.579 -8.965 1.00 82.94 84 THR A C 1
ATOM 690 O O . THR A 1 84 ? 5.771 -6.460 -8.522 1.00 82.94 84 THR A O 1
ATOM 693 N N . ILE A 1 85 ? 5.715 -8.697 -8.269 1.00 80.88 85 ILE A N 1
ATOM 694 C CA . ILE A 1 85 ? 6.411 -8.718 -6.985 1.00 80.88 85 ILE A CA 1
ATOM 695 C C . ILE A 1 85 ? 7.892 -8.429 -7.249 1.00 80.88 85 ILE A C 1
ATOM 697 O O . ILE A 1 85 ? 8.580 -9.160 -7.968 1.00 80.88 85 ILE A O 1
ATOM 701 N N . HIS A 1 86 ? 8.375 -7.313 -6.720 1.00 79.94 86 HIS A N 1
ATOM 702 C CA . HIS A 1 86 ? 9.760 -6.888 -6.848 1.00 79.94 86 HIS A CA 1
ATOM 703 C C . HIS A 1 86 ? 10.661 -7.645 -5.862 1.00 79.94 86 HIS A C 1
ATOM 705 O O . HIS A 1 86 ? 10.167 -8.239 -4.912 1.00 79.94 86 HIS A O 1
ATOM 711 N N . PRO A 1 87 ? 11.999 -7.592 -6.014 1.00 77.25 87 PRO A N 1
ATOM 712 C CA . PRO A 1 87 ? 12.925 -8.262 -5.093 1.00 77.25 87 PRO A CA 1
ATOM 713 C C . PRO A 1 87 ? 12.832 -7.827 -3.621 1.00 77.25 87 PRO A C 1
ATOM 715 O O . PRO A 1 87 ? 13.465 -8.447 -2.776 1.00 77.25 87 PRO A O 1
ATOM 718 N N . SER A 1 88 ? 12.104 -6.748 -3.312 1.00 72.56 88 SER A N 1
ATOM 719 C CA . SER A 1 88 ? 11.743 -6.369 -1.941 1.00 72.56 88 SER A CA 1
ATOM 720 C C . SER A 1 88 ? 10.595 -7.205 -1.358 1.00 72.56 88 SER A C 1
ATOM 722 O O . SER A 1 88 ? 10.224 -6.970 -0.216 1.00 72.56 88 SER A O 1
ATOM 724 N N . GLY A 1 89 ? 10.023 -8.135 -2.126 1.00 82.38 89 GLY A N 1
ATOM 725 C CA . GLY A 1 89 ? 8.825 -8.896 -1.775 1.00 82.38 89 GLY A CA 1
ATOM 726 C C . GLY A 1 89 ? 7.522 -8.137 -2.032 1.00 82.38 89 GLY A C 1
ATOM 727 O O . GLY A 1 89 ? 6.452 -8.676 -1.794 1.00 82.38 89 GLY A O 1
ATOM 728 N N . LEU A 1 90 ? 7.587 -6.903 -2.549 1.00 85.81 90 LEU A N 1
ATOM 729 C CA . LEU A 1 90 ? 6.448 -5.987 -2.650 1.00 85.81 90 LEU A CA 1
ATOM 730 C C . LEU A 1 90 ? 6.078 -5.670 -4.101 1.00 85.81 90 LEU A C 1
ATOM 732 O O . LEU A 1 90 ? 6.933 -5.620 -4.984 1.00 85.81 90 LEU A O 1
ATOM 736 N N . ALA A 1 91 ? 4.799 -5.382 -4.334 1.00 90.69 91 ALA A N 1
ATOM 737 C CA . ALA A 1 91 ? 4.308 -4.855 -5.609 1.00 90.69 91 ALA A CA 1
ATOM 738 C C . ALA A 1 91 ? 4.334 -3.318 -5.599 1.00 90.69 91 ALA A C 1
ATOM 740 O O . ALA A 1 91 ? 4.455 -2.693 -4.542 1.00 90.69 91 ALA A O 1
ATOM 741 N N . ALA A 1 92 ? 4.164 -2.686 -6.762 1.00 91.38 92 ALA A N 1
ATOM 742 C CA . ALA A 1 92 ? 4.171 -1.225 -6.859 1.00 91.38 92 ALA A CA 1
ATOM 743 C C . ALA A 1 92 ? 3.091 -0.565 -5.979 1.00 91.38 92 ALA A C 1
ATOM 745 O O . ALA A 1 92 ? 3.330 0.489 -5.389 1.00 91.38 92 ALA A O 1
ATOM 746 N N . LEU A 1 93 ? 1.916 -1.198 -5.869 1.00 94.56 93 LEU A N 1
ATOM 747 C CA . LEU A 1 93 ? 0.822 -0.718 -5.026 1.00 94.56 93 LEU A CA 1
ATOM 748 C C . LEU A 1 93 ? 1.184 -0.770 -3.535 1.00 94.56 93 LEU A C 1
ATOM 750 O O . LEU A 1 93 ? 0.937 0.200 -2.827 1.00 94.56 93 LEU A O 1
ATOM 754 N N . HIS A 1 94 ? 1.825 -1.851 -3.085 1.00 94.44 94 HIS A N 1
ATOM 755 C CA . HIS A 1 94 ? 2.305 -2.007 -1.710 1.00 94.44 94 HIS A CA 1
ATOM 756 C C . HIS A 1 94 ? 3.278 -0.885 -1.321 1.00 94.44 94 HIS A C 1
ATOM 758 O O . HIS A 1 94 ? 3.076 -0.196 -0.327 1.00 94.44 94 HIS A O 1
ATOM 764 N N . GLU A 1 95 ? 4.274 -0.614 -2.167 1.00 92.44 95 GLU A N 1
ATOM 765 C CA . GLU A 1 95 ? 5.252 0.463 -1.943 1.00 92.44 95 GLU A CA 1
ATOM 766 C C . GLU A 1 95 ? 4.604 1.858 -1.901 1.00 92.44 95 GLU A C 1
ATOM 768 O O . GLU A 1 95 ? 5.039 2.725 -1.144 1.00 92.44 95 GLU A O 1
ATOM 773 N N . ALA A 1 96 ? 3.545 2.088 -2.683 1.00 94.38 96 ALA A N 1
ATOM 774 C CA . ALA A 1 96 ? 2.799 3.347 -2.648 1.00 94.38 96 ALA A CA 1
ATOM 775 C C . ALA A 1 96 ? 1.993 3.529 -1.353 1.00 94.38 96 ALA A C 1
ATOM 777 O O . ALA A 1 96 ? 1.813 4.661 -0.901 1.00 94.38 9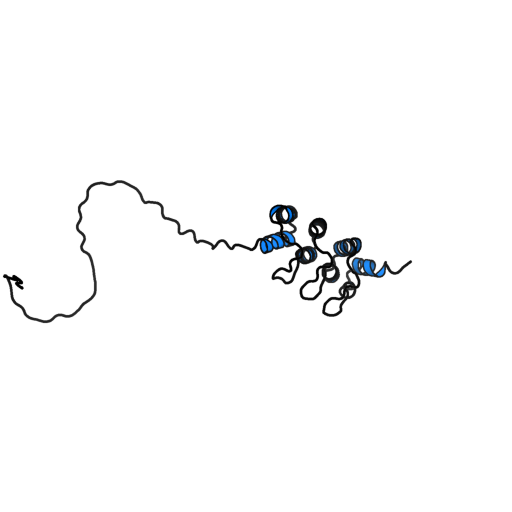6 ALA A O 1
ATOM 778 N N . VAL A 1 97 ? 1.508 2.432 -0.763 1.00 96.25 97 VAL A N 1
ATOM 779 C CA . VAL A 1 97 ? 0.839 2.463 0.541 1.00 96.25 97 VAL A CA 1
ATOM 780 C C . VAL A 1 97 ? 1.849 2.711 1.654 1.00 96.25 97 VAL A C 1
ATOM 782 O O . VAL A 1 97 ? 1.619 3.606 2.457 1.00 96.25 97 VAL A O 1
ATOM 785 N N . LEU A 1 98 ? 2.985 2.006 1.658 1.00 93.31 98 LEU A N 1
ATOM 786 C CA . LEU A 1 98 ? 4.050 2.197 2.655 1.00 93.31 98 LEU A CA 1
ATOM 787 C C . LEU A 1 98 ? 4.656 3.608 2.622 1.00 93.31 98 LEU A C 1
ATOM 789 O O . LEU A 1 98 ? 5.162 4.096 3.629 1.00 93.31 98 LEU A O 1
ATOM 793 N N . SER A 1 99 ? 4.612 4.292 1.474 1.00 91.81 99 SER A N 1
ATOM 794 C CA . SER A 1 99 ? 5.017 5.701 1.386 1.00 91.81 99 SER A CA 1
ATOM 795 C C . SER A 1 99 ? 3.945 6.686 1.869 1.00 91.81 99 SER A C 1
ATOM 797 O O . SER A 1 99 ? 4.198 7.890 1.911 1.00 91.81 99 SER A O 1
ATOM 799 N N . GLY A 1 100 ? 2.742 6.209 2.210 1.00 93.19 100 GLY A N 1
ATOM 800 C CA . GLY A 1 100 ? 1.603 7.031 2.622 1.00 93.19 100 GLY A CA 1
ATOM 801 C C . GLY A 1 100 ? 1.024 7.898 1.498 1.00 93.19 100 GLY A C 1
ATOM 802 O O . GLY A 1 100 ? 0.238 8.812 1.757 1.00 93.19 100 GLY A O 1
ATOM 803 N N . SER A 1 101 ? 1.397 7.653 0.237 1.00 94.31 101 SER A N 1
ATOM 804 C CA . SER A 1 101 ? 1.009 8.506 -0.887 1.00 94.31 101 SER A CA 1
ATOM 805 C C . SER A 1 101 ? -0.298 8.045 -1.531 1.00 94.31 101 SER A C 1
ATOM 807 O O . SER A 1 101 ? -0.312 7.283 -2.503 1.00 94.31 101 SER A O 1
ATOM 809 N N . LEU A 1 102 ? -1.421 8.583 -1.045 1.00 95.75 102 LEU A N 1
ATOM 810 C CA . LEU A 1 102 ? -2.745 8.334 -1.628 1.00 95.75 102 LEU A CA 1
ATOM 811 C C . LEU A 1 102 ? -2.800 8.648 -3.134 1.00 95.75 102 LEU A C 1
ATOM 813 O O . LEU A 1 102 ? -3.463 7.947 -3.897 1.00 95.75 102 LEU A O 1
ATOM 817 N N . GLU A 1 103 ? -2.103 9.690 -3.583 1.00 95.69 103 GLU A N 1
ATOM 818 C CA . GLU A 1 103 ? -2.094 10.069 -4.998 1.00 95.69 103 GLU A CA 1
ATOM 819 C C . GLU A 1 103 ? -1.326 9.059 -5.862 1.00 95.69 103 GLU A C 1
ATOM 821 O O . GLU A 1 103 ? -1.769 8.747 -6.971 1.00 95.69 103 GLU A O 1
ATOM 826 N N . CYS A 1 104 ? -0.238 8.472 -5.346 1.00 94.94 104 CYS A N 1
ATOM 827 C CA . CYS A 1 104 ? 0.443 7.361 -6.015 1.00 94.94 104 CYS A CA 1
ATOM 828 C C . CYS A 1 104 ? -0.473 6.136 -6.100 1.00 94.94 104 CYS A C 1
ATOM 830 O O . CYS A 1 104 ? -0.597 5.548 -7.174 1.00 94.94 104 CYS A O 1
ATOM 832 N N . VAL A 1 105 ? -1.162 5.793 -5.005 1.00 96.44 105 VAL A N 1
ATOM 833 C CA . VAL A 1 105 ? -2.125 4.680 -4.958 1.00 96.44 105 VAL A CA 1
ATOM 834 C C . VAL A 1 105 ? -3.218 4.869 -6.015 1.00 96.44 105 VAL A C 1
ATOM 836 O O . VAL A 1 105 ? -3.419 3.998 -6.861 1.00 96.44 105 VAL A O 1
ATOM 839 N N . LYS A 1 106 ? -3.872 6.039 -6.049 1.00 96.62 106 LYS A N 1
ATOM 840 C CA . LYS A 1 106 ? -4.892 6.373 -7.060 1.00 96.62 106 LYS A CA 1
ATOM 841 C C . LYS A 1 106 ? -4.356 6.263 -8.484 1.00 96.62 106 LYS A C 1
ATOM 843 O O . LYS A 1 106 ? -5.050 5.768 -9.371 1.00 96.62 106 LYS A O 1
ATOM 848 N N . LEU A 1 107 ? -3.138 6.748 -8.725 1.00 94.94 107 LEU A N 1
ATOM 849 C CA . LEU A 1 107 ? -2.521 6.722 -10.046 1.00 94.94 107 LEU A CA 1
ATOM 850 C C . LEU A 1 107 ? -2.240 5.285 -10.504 1.00 94.94 107 LEU A C 1
ATOM 852 O O . LEU A 1 107 ? -2.550 4.955 -11.649 1.00 94.94 107 LEU A O 1
ATOM 856 N N . LEU A 1 108 ? -1.706 4.433 -9.628 1.00 94.00 108 LEU A N 1
ATOM 857 C CA . LEU A 1 108 ? -1.423 3.027 -9.928 1.00 94.00 108 LEU A CA 1
ATOM 858 C C . LEU A 1 108 ? -2.707 2.240 -10.209 1.00 94.00 108 LEU A C 1
ATOM 860 O O . LEU A 1 108 ? -2.806 1.596 -11.253 1.00 94.00 108 LEU A O 1
ATOM 864 N N . VAL A 1 109 ? -3.724 2.371 -9.351 1.00 95.00 109 VAL A N 1
ATOM 865 C CA . VAL A 1 109 ? -5.030 1.717 -9.548 1.00 95.00 109 VAL A CA 1
ATOM 866 C C . VAL A 1 109 ? -5.689 2.177 -10.848 1.00 95.00 109 VAL A C 1
ATOM 868 O O . VAL A 1 109 ? -6.166 1.361 -11.632 1.00 95.00 109 VAL A O 1
ATOM 871 N N . LYS A 1 110 ? -5.665 3.484 -11.146 1.00 94.38 110 LYS A N 1
ATOM 872 C CA . LYS A 1 110 ? -6.195 4.027 -12.409 1.00 94.38 110 LYS A CA 1
ATOM 873 C C . LYS A 1 110 ? -5.528 3.412 -13.643 1.00 94.38 110 LYS A C 1
ATOM 875 O O . LYS A 1 110 ? -6.137 3.361 -14.711 1.00 94.38 110 LYS A O 1
ATOM 880 N N . HIS A 1 111 ? -4.277 2.988 -13.510 1.00 91.50 111 HIS A N 1
ATOM 881 C CA . HIS A 1 111 ? -3.511 2.339 -14.565 1.00 91.50 111 HIS A CA 1
ATOM 882 C C . HIS A 1 111 ? -3.592 0.804 -14.539 1.00 91.50 111 HIS A C 1
ATOM 884 O O . HIS A 1 111 ? -2.930 0.165 -15.355 1.00 91.50 111 HIS A O 1
ATOM 890 N N . GLY A 1 112 ? -4.454 0.235 -13.693 1.00 90.62 112 GLY A N 1
ATOM 891 C CA . GLY A 1 112 ? -4.790 -1.185 -13.686 1.00 90.62 112 GLY A CA 1
ATOM 892 C C . GLY A 1 112 ? -3.989 -2.033 -12.705 1.00 90.62 112 GLY A C 1
ATOM 893 O O . GLY A 1 112 ? -3.953 -3.238 -12.904 1.00 90.62 112 GLY A O 1
ATOM 894 N N . ALA A 1 113 ? -3.351 -1.435 -11.691 1.00 92.81 113 ALA A N 1
ATOM 895 C CA . ALA A 1 113 ? -2.755 -2.214 -10.605 1.00 92.81 113 ALA A CA 1
ATOM 896 C C . ALA A 1 113 ? -3.829 -3.037 -9.877 1.00 92.81 113 ALA A C 1
ATOM 898 O O . ALA A 1 113 ? -4.895 -2.504 -9.549 1.00 92.81 113 ALA A O 1
ATOM 899 N N . ASP A 1 114 ? -3.530 -4.302 -9.603 1.00 93.75 114 ASP A N 1
ATOM 900 C CA . ASP A 1 114 ? -4.414 -5.196 -8.868 1.00 93.75 114 ASP A CA 1
ATOM 901 C C . ASP A 1 114 ? -4.458 -4.818 -7.380 1.00 93.75 114 ASP A C 1
ATOM 903 O O . ASP A 1 114 ? -3.459 -4.863 -6.658 1.00 93.75 114 ASP A O 1
ATOM 907 N N . ILE A 1 115 ? -5.650 -4.444 -6.912 1.00 95.75 115 ILE A N 1
ATOM 908 C CA . ILE A 1 115 ? -5.907 -4.070 -5.516 1.00 95.75 115 ILE A CA 1
ATOM 909 C C . ILE A 1 115 ? -5.883 -5.276 -4.566 1.00 95.75 115 ILE A C 1
ATOM 911 O O . ILE A 1 115 ? -5.754 -5.092 -3.355 1.00 95.75 115 ILE A O 1
ATOM 915 N N . HIS A 1 116 ? -6.016 -6.490 -5.105 1.00 94.81 116 HIS A N 1
ATOM 916 C CA . HIS A 1 116 ? -6.011 -7.750 -4.365 1.00 94.81 116 HIS A CA 1
ATOM 917 C C . HIS A 1 116 ? -4.672 -8.483 -4.451 1.00 94.81 116 HIS A C 1
ATOM 919 O O . HIS A 1 116 ? -4.549 -9.578 -3.897 1.00 94.81 116 HIS A O 1
ATOM 925 N N . GLN A 1 117 ? -3.670 -7.894 -5.116 1.00 93.75 117 GLN A N 1
ATOM 926 C CA . GLN A 1 117 ? -2.334 -8.467 -5.181 1.00 93.75 117 GLN A CA 1
ATOM 927 C C . GLN A 1 117 ? -1.828 -8.737 -3.763 1.00 93.75 117 GLN A C 1
ATOM 929 O O . GLN A 1 117 ? -1.854 -7.856 -2.903 1.00 93.75 117 GLN A O 1
ATOM 934 N N . ARG A 1 118 ? -1.359 -9.965 -3.543 1.00 93.75 118 ARG A N 1
ATOM 935 C CA . ARG A 1 118 ? -0.724 -10.388 -2.295 1.00 93.75 118 ARG A CA 1
ATOM 936 C C . ARG A 1 118 ? 0.791 -10.319 -2.436 1.00 93.75 118 ARG A C 1
ATOM 938 O O . ARG A 1 118 ? 1.323 -10.615 -3.510 1.00 93.75 118 ARG A O 1
ATOM 945 N N . ASP A 1 119 ? 1.465 -9.895 -1.379 1.00 91.94 119 ASP A N 1
ATOM 946 C CA . ASP A 1 119 ? 2.915 -9.990 -1.250 1.00 91.94 119 ASP A CA 1
ATOM 947 C C . ASP A 1 119 ? 3.354 -11.404 -0.805 1.00 91.94 119 ASP A C 1
ATOM 949 O O . ASP A 1 119 ? 2.540 -12.330 -0.746 1.00 91.94 119 ASP A O 1
ATOM 953 N N . GLU A 1 120 ? 4.646 -11.592 -0.527 1.00 90.88 120 GLU A N 1
ATOM 954 C CA . GLU A 1 120 ? 5.201 -12.896 -0.120 1.00 90.88 120 GLU A CA 1
ATOM 955 C C . GLU A 1 120 ? 4.703 -13.407 1.243 1.00 90.88 120 GLU A C 1
ATOM 957 O O . GLU A 1 120 ? 4.829 -14.600 1.504 1.00 90.88 120 GLU A O 1
ATOM 962 N N . ALA A 1 121 ? 4.149 -12.535 2.092 1.00 92.00 121 ALA A N 1
ATOM 963 C CA . ALA A 1 121 ? 3.543 -12.884 3.380 1.00 92.00 121 ALA A CA 1
ATOM 964 C C . ALA A 1 121 ? 2.005 -12.936 3.301 1.00 92.00 121 ALA A C 1
ATOM 966 O O . ALA A 1 121 ? 1.304 -12.984 4.318 1.00 92.00 121 ALA A O 1
ATOM 967 N N . GLY A 1 122 ? 1.451 -12.852 2.091 1.00 94.12 122 GLY A N 1
ATOM 968 C CA . GLY A 1 122 ? 0.016 -12.835 1.873 1.00 94.12 122 GLY A CA 1
ATOM 969 C C . GLY A 1 122 ? -0.657 -11.502 2.195 1.00 94.12 122 GLY A C 1
ATOM 970 O O . GLY A 1 122 ? -1.887 -11.434 2.172 1.00 94.12 122 GLY A O 1
ATOM 971 N N . TRP A 1 123 ? 0.106 -10.446 2.475 1.00 96.12 123 TRP A N 1
ATOM 972 C CA . TRP A 1 123 ? -0.444 -9.129 2.753 1.00 96.12 123 TRP A CA 1
ATOM 973 C C . TRP A 1 123 ? -0.946 -8.484 1.471 1.00 96.12 123 TRP A C 1
ATOM 975 O O . TRP A 1 123 ? -0.326 -8.563 0.414 1.00 96.12 123 TRP A O 1
ATOM 985 N N . THR A 1 124 ? -2.076 -7.802 1.593 1.00 96.75 124 THR A N 1
ATOM 986 C CA . THR A 1 124 ? -2.613 -6.925 0.550 1.00 96.75 124 THR A CA 1
ATOM 987 C C . THR A 1 124 ? -2.310 -5.469 0.888 1.00 96.75 124 THR A C 1
ATOM 989 O O . THR A 1 124 ? -2.002 -5.120 2.032 1.00 96.75 124 THR A O 1
ATOM 992 N N . ALA A 1 125 ? -2.511 -4.575 -0.080 1.00 96.62 125 ALA A N 1
ATOM 993 C CA . ALA A 1 125 ? -2.425 -3.132 0.137 1.00 96.62 125 ALA A CA 1
ATOM 994 C C . ALA A 1 125 ? -3.309 -2.638 1.305 1.00 96.62 125 ALA A C 1
ATOM 996 O O . ALA A 1 125 ? -2.946 -1.683 1.992 1.00 96.62 125 ALA A O 1
ATOM 997 N N . LEU A 1 126 ? -4.448 -3.299 1.566 1.00 97.62 126 LEU A N 1
ATOM 998 C CA . LEU A 1 126 ? -5.325 -2.953 2.686 1.00 97.62 126 LEU A CA 1
ATOM 999 C C . LEU A 1 126 ? -4.724 -3.340 4.047 1.00 97.62 126 LEU A C 1
ATOM 1001 O O . LEU A 1 126 ? -4.879 -2.569 4.992 1.00 97.62 126 LEU A O 1
ATOM 1005 N N . HIS A 1 127 ? -4.007 -4.467 4.148 1.00 97.31 127 HIS A N 1
ATOM 1006 C CA . HIS A 1 127 ? -3.302 -4.850 5.380 1.00 97.31 127 HIS A CA 1
ATOM 1007 C C . HIS A 1 127 ? -2.262 -3.795 5.762 1.00 97.31 127 HIS A C 1
ATOM 1009 O O . HIS A 1 127 ? -2.261 -3.310 6.890 1.00 97.31 127 HIS A O 1
ATOM 1015 N N . MET A 1 128 ? -1.439 -3.371 4.796 1.00 96.25 128 MET A N 1
ATOM 1016 C CA . MET A 1 128 ? -0.412 -2.345 5.012 1.00 96.25 128 MET A CA 1
ATOM 1017 C C . MET A 1 128 ? -1.027 -1.011 5.440 1.00 96.25 128 MET A C 1
ATOM 1019 O O . MET A 1 128 ? -0.578 -0.407 6.407 1.00 96.25 128 MET A O 1
ATOM 1023 N N . ALA A 1 129 ? -2.107 -0.576 4.781 1.00 96.81 129 ALA A N 1
ATOM 1024 C CA . ALA A 1 129 ? -2.788 0.665 5.146 1.00 96.81 129 ALA A CA 1
ATOM 1025 C C . ALA A 1 129 ? -3.364 0.626 6.574 1.00 96.81 129 ALA A C 1
ATOM 1027 O O . ALA A 1 129 ? -3.383 1.653 7.251 1.00 96.81 129 ALA A O 1
ATOM 1028 N N . CYS A 1 130 ? -3.834 -0.541 7.027 1.00 96.38 130 CYS A N 1
ATOM 1029 C CA . CYS A 1 130 ? -4.374 -0.723 8.374 1.00 96.38 130 CYS A CA 1
ATOM 1030 C C . CYS A 1 130 ? -3.273 -0.784 9.442 1.00 96.38 130 CYS A C 1
ATOM 1032 O O . CYS A 1 130 ? -3.393 -0.111 10.464 1.00 96.38 130 CYS A O 1
ATOM 1034 N N . SER A 1 131 ? -2.198 -1.530 9.169 1.00 95.88 131 SER A N 1
ATOM 1035 C CA . SER A 1 131 ? -1.013 -1.642 10.031 1.00 95.88 131 SER A CA 1
ATOM 1036 C C . SER A 1 131 ? -0.327 -0.290 10.247 1.00 95.88 131 SER A C 1
ATOM 1038 O O . SER A 1 131 ? 0.002 0.069 11.376 1.00 95.88 131 SER A O 1
ATOM 1040 N N . ASP A 1 132 ? -0.160 0.494 9.178 1.00 94.88 132 ASP A N 1
ATOM 1041 C CA . ASP A 1 132 ? 0.618 1.740 9.213 1.00 94.88 132 ASP A CA 1
ATOM 1042 C C . ASP A 1 132 ? -0.225 2.982 9.541 1.00 94.88 132 ASP A C 1
ATOM 1044 O O . ASP A 1 132 ? 0.309 4.081 9.705 1.00 94.88 132 ASP A O 1
ATOM 1048 N N . GLY A 1 133 ? -1.545 2.829 9.672 1.00 95.19 133 GLY A N 1
ATOM 1049 C CA . GLY A 1 133 ? -2.411 3.910 10.133 1.00 95.19 133 GLY A CA 1
ATOM 1050 C C . GLY A 1 133 ? -2.832 4.907 9.055 1.00 95.19 133 GLY A C 1
ATOM 1051 O O . GLY A 1 133 ? -2.929 6.100 9.341 1.00 95.19 133 GLY A O 1
ATOM 1052 N N . TYR A 1 134 ? -3.101 4.453 7.827 1.00 96.56 134 TYR A N 1
ATOM 1053 C CA . TYR A 1 134 ? -3.509 5.302 6.699 1.00 96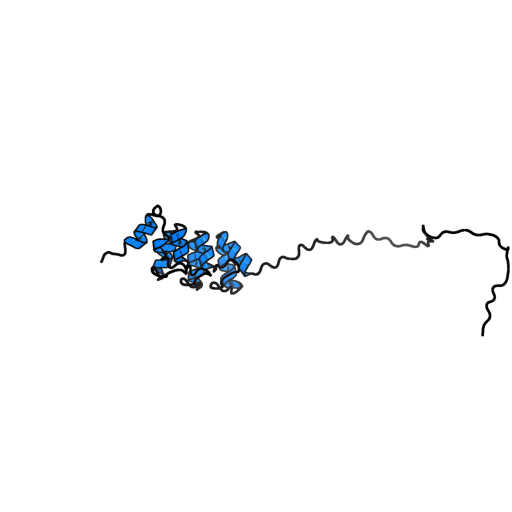.56 134 TYR A CA 1
ATOM 1054 C C . TYR A 1 134 ? -5.021 5.207 6.393 1.00 96.56 134 TYR A C 1
ATOM 1056 O O . TYR A 1 134 ? -5.416 4.530 5.434 1.00 96.56 134 TYR A O 1
ATOM 1064 N N . PRO A 1 135 ? -5.900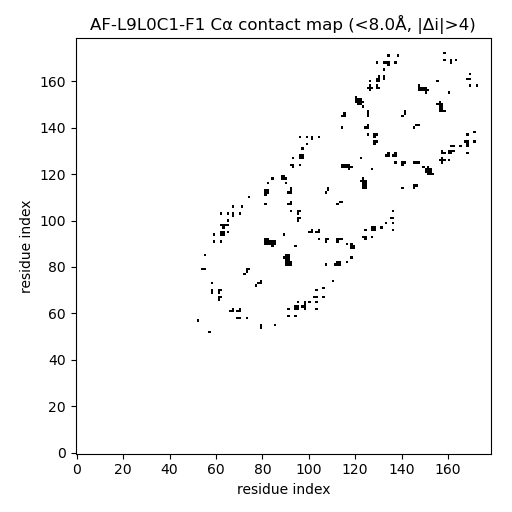 5.910 7.145 1.00 95.12 135 PRO A N 1
ATOM 1065 C CA . PRO A 1 135 ? -7.356 5.825 6.983 1.00 95.12 135 PRO A CA 1
ATOM 1066 C C . PRO A 1 135 ? -7.844 6.249 5.597 1.00 95.12 135 PRO A C 1
ATOM 1068 O O . PRO A 1 135 ? -8.750 5.620 5.051 1.00 95.12 135 PRO A O 1
ATOM 1071 N N . ASP A 1 136 ? -7.237 7.273 4.997 1.00 96.94 136 ASP A N 1
ATOM 1072 C CA . ASP A 1 136 ? -7.630 7.759 3.671 1.00 96.94 136 ASP A CA 1
ATOM 1073 C C . ASP A 1 136 ? -7.341 6.735 2.567 1.00 96.94 136 ASP A C 1
ATOM 1075 O O . ASP A 1 136 ? -8.156 6.536 1.661 1.00 96.94 136 ASP A O 1
ATOM 1079 N N . ILE A 1 137 ? -6.199 6.048 2.663 1.00 97.69 137 ILE A N 1
ATOM 1080 C CA . ILE A 1 137 ? -5.811 4.988 1.729 1.00 97.69 137 ILE A CA 1
ATOM 1081 C C . ILE A 1 137 ? -6.712 3.772 1.927 1.00 97.69 137 ILE A C 1
ATOM 1083 O O . ILE A 1 137 ? -7.271 3.274 0.950 1.00 97.69 137 ILE A O 1
ATOM 1087 N N . ALA A 1 138 ? -6.923 3.335 3.171 1.00 96.88 138 ALA A N 1
ATOM 1088 C CA . ALA A 1 138 ? -7.812 2.217 3.473 1.00 96.88 138 ALA A CA 1
ATOM 1089 C C . ALA A 1 138 ? -9.241 2.478 2.972 1.00 96.88 138 ALA A C 1
ATOM 1091 O O . ALA A 1 138 ? -9.831 1.633 2.300 1.00 96.88 138 ALA A O 1
ATOM 1092 N N . ARG A 1 139 ? -9.783 3.680 3.211 1.00 96.19 139 ARG A N 1
ATOM 1093 C CA . ARG A 1 139 ? -11.106 4.092 2.719 1.00 96.19 139 ARG A CA 1
ATOM 1094 C C . ARG A 1 139 ? -11.174 4.056 1.197 1.00 96.19 139 ARG A C 1
ATOM 1096 O O . ARG A 1 139 ? -12.166 3.580 0.646 1.00 96.19 139 ARG A O 1
ATOM 1103 N N . TYR A 1 140 ? -10.134 4.535 0.518 1.00 97.62 140 TYR A N 1
ATOM 1104 C CA . TYR A 1 140 ? -10.064 4.483 -0.937 1.00 97.62 140 TYR A CA 1
ATOM 1105 C C . TYR A 1 140 ? -10.034 3.038 -1.454 1.00 97.62 140 TYR A C 1
ATOM 1107 O O .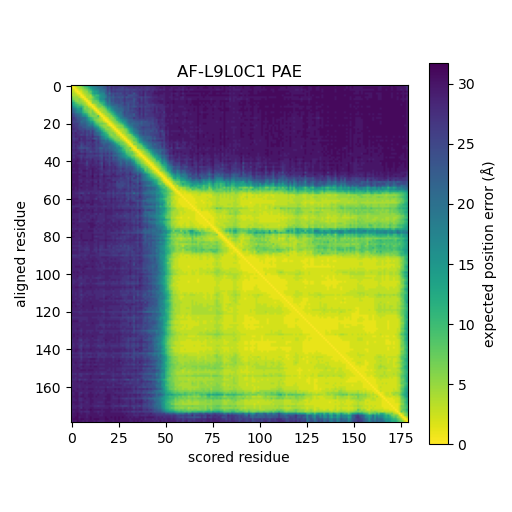 TYR A 1 140 ? -10.848 2.694 -2.307 1.00 97.62 140 TYR A O 1
ATOM 1115 N N . LEU A 1 141 ? -9.182 2.173 -0.902 1.00 97.00 141 LEU A N 1
ATOM 1116 C CA . LEU A 1 141 ? -9.105 0.759 -1.285 1.00 97.00 141 LEU A CA 1
ATOM 1117 C C . LEU A 1 141 ? -10.437 0.028 -1.048 1.00 97.00 141 LEU A C 1
ATOM 1119 O O . LEU A 1 141 ? -10.936 -0.645 -1.947 1.00 97.00 141 LEU A O 1
ATOM 1123 N N . ILE A 1 142 ? -11.074 0.228 0.109 1.00 95.69 142 ILE A N 1
ATOM 1124 C CA . ILE A 1 142 ? -12.397 -0.345 0.414 1.00 95.69 142 ILE A CA 1
ATOM 1125 C C . ILE A 1 142 ? -13.458 0.164 -0.570 1.00 95.69 142 ILE A C 1
ATOM 1127 O O . ILE A 1 142 ? -14.295 -0.612 -1.024 1.00 95.69 142 ILE A O 1
ATOM 1131 N N . SER A 1 143 ? -13.412 1.445 -0.957 1.00 96.12 143 SER A N 1
ATOM 1132 C CA . SER A 1 143 ? -14.354 2.006 -1.940 1.00 96.12 143 SER A CA 1
ATOM 1133 C C . SER A 1 143 ? -14.241 1.370 -3.329 1.00 96.12 143 SER A C 1
ATOM 1135 O O . SER A 1 143 ? -15.196 1.410 -4.102 1.00 96.12 143 SER A O 1
ATOM 1137 N N . LEU A 1 144 ? -13.091 0.765 -3.632 1.00 96.06 144 LEU A N 1
ATOM 1138 C CA . LEU A 1 144 ? -12.833 0.037 -4.871 1.00 96.06 144 LEU A CA 1
ATOM 1139 C C . LEU A 1 144 ? -13.172 -1.455 -4.769 1.00 96.06 144 LEU A C 1
ATOM 1141 O O . LEU A 1 144 ? -13.010 -2.174 -5.750 1.00 96.06 144 LEU A O 1
ATOM 1145 N N . GLY A 1 145 ? -13.649 -1.913 -3.609 1.00 95.00 145 GLY A N 1
ATOM 1146 C CA . GLY A 1 145 ? -13.986 -3.312 -3.372 1.00 95.00 145 GLY A CA 1
ATOM 1147 C C . GLY A 1 145 ? -12.839 -4.153 -2.819 1.00 95.00 145 GLY A C 1
ATOM 1148 O O . GLY A 1 145 ? -12.911 -5.373 -2.926 1.00 95.00 145 GLY A O 1
ATOM 1149 N N . ALA A 1 146 ? -11.799 -3.547 -2.228 1.00 95.44 146 ALA A N 1
ATOM 1150 C CA . ALA A 1 146 ? -10.775 -4.313 -1.520 1.00 95.44 146 ALA A CA 1
ATOM 1151 C C . ALA A 1 146 ? -11.414 -5.204 -0.441 1.00 95.44 146 ALA A C 1
ATOM 1153 O O . ALA A 1 146 ? -12.281 -4.757 0.317 1.00 95.44 146 ALA A O 1
ATOM 1154 N N . ASP A 1 147 ? -10.972 -6.459 -0.388 1.00 93.75 147 ASP A N 1
ATOM 1155 C CA . ASP A 1 147 ? -11.512 -7.449 0.536 1.00 93.75 147 ASP A CA 1
ATOM 1156 C C . ASP A 1 147 ? -11.057 -7.143 1.966 1.00 93.75 147 ASP A C 1
ATOM 1158 O O . ASP A 1 147 ? -9.863 -7.101 2.268 1.00 93.75 147 ASP A O 1
ATOM 1162 N N . ARG A 1 148 ? -12.038 -6.891 2.831 1.00 94.44 148 ARG A N 1
ATOM 1163 C CA . ARG A 1 148 ? -11.844 -6.530 4.237 1.00 94.44 148 ARG A CA 1
ATOM 1164 C C . ARG A 1 148 ? -11.602 -7.742 5.125 1.00 94.44 148 ARG A C 1
ATOM 1166 O O . ARG A 1 148 ? -11.110 -7.553 6.231 1.00 94.44 148 ARG A O 1
ATOM 1173 N N . ASP A 1 149 ? -11.928 -8.928 4.621 1.00 94.31 149 ASP A N 1
ATOM 1174 C CA . ASP A 1 149 ? -11.829 -10.204 5.320 1.00 94.31 149 ASP A CA 1
ATOM 1175 C C . ASP A 1 14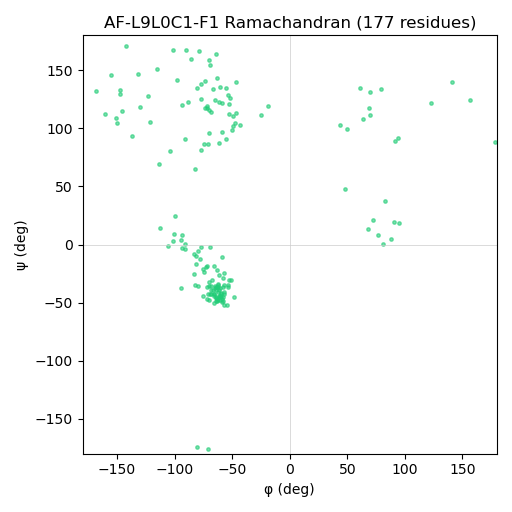9 ? -10.743 -11.105 4.693 1.00 94.31 149 ASP A C 1
ATOM 1177 O O . ASP A 1 149 ? -10.671 -12.304 4.968 1.00 94.31 149 ASP A O 1
ATOM 1181 N N . ALA A 1 150 ? -9.878 -10.543 3.842 1.00 93.88 150 ALA A N 1
ATOM 1182 C CA . ALA A 1 150 ? -8.747 -11.267 3.279 1.00 93.88 150 ALA A CA 1
ATOM 1183 C C . ALA A 1 150 ? -7.726 -11.567 4.380 1.00 93.88 150 ALA A C 1
ATOM 1185 O O . ALA A 1 150 ? -7.102 -10.643 4.871 1.00 93.88 150 ALA A O 1
ATOM 1186 N N . ALA A 1 151 ? -7.516 -12.833 4.731 1.00 95.81 151 ALA A N 1
ATOM 1187 C CA . ALA A 1 151 ? -6.486 -13.214 5.698 1.00 95.81 151 ALA A CA 1
ATOM 1188 C C . ALA A 1 151 ? -5.091 -13.271 5.052 1.00 95.81 151 ALA A C 1
ATOM 1190 O O . ALA A 1 151 ? -4.936 -13.865 3.971 1.00 95.81 151 ALA A O 1
ATOM 1191 N N . ASN A 1 152 ? -4.084 -12.699 5.720 1.00 95.69 152 ASN A N 1
ATOM 1192 C CA . ASN A 1 152 ? -2.670 -12.905 5.390 1.00 95.69 152 ASN A CA 1
ATOM 1193 C C . ASN A 1 152 ? -2.210 -14.332 5.771 1.00 95.69 152 ASN A C 1
ATOM 1195 O O . ASN A 1 152 ? -3.018 -15.168 6.184 1.00 95.69 152 ASN A O 1
ATOM 1199 N N . ASP A 1 153 ? -0.925 -14.643 5.599 1.00 96.44 153 ASP A N 1
ATOM 1200 C CA . ASP A 1 153 ? -0.419 -16.002 5.839 1.00 96.44 153 ASP A CA 1
ATOM 1201 C C . ASP A 1 153 ? -0.336 -16.374 7.335 1.00 96.44 153 ASP A C 1
ATOM 1203 O O . ASP A 1 153 ? -0.357 -17.561 7.670 1.00 96.44 153 ASP A O 1
ATOM 1207 N N . ASP A 1 154 ? -0.325 -15.380 8.228 1.00 95.38 154 ASP A N 1
ATOM 1208 C CA . ASP A 1 154 ? -0.429 -15.559 9.684 1.00 95.38 154 ASP A CA 1
ATOM 1209 C C . ASP A 1 154 ? -1.889 -15.745 10.151 1.00 95.38 154 ASP A C 1
ATOM 1211 O O . ASP A 1 154 ? -2.146 -16.147 11.288 1.00 95.38 154 ASP A O 1
ATOM 1215 N N . GLY A 1 155 ? -2.856 -15.527 9.253 1.00 95.38 155 GLY A N 1
ATOM 1216 C CA . GLY A 1 155 ? -4.288 -15.614 9.530 1.00 95.38 155 GLY A CA 1
ATOM 1217 C C . GLY A 1 155 ? -4.911 -14.311 10.034 1.00 95.38 155 GLY A C 1
ATOM 1218 O O . GLY A 1 155 ? -6.099 -14.315 10.359 1.00 95.38 155 GLY A O 1
ATOM 1219 N N . ASP A 1 156 ? -4.148 -13.219 10.076 1.00 95.81 156 ASP A N 1
ATOM 1220 C CA . ASP A 1 156 ? -4.636 -11.907 10.486 1.00 95.81 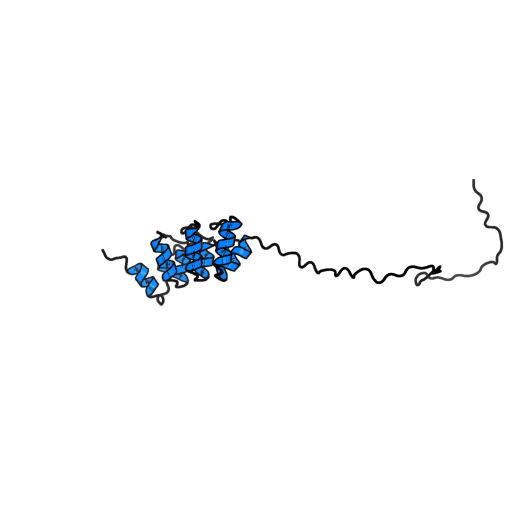156 ASP A CA 1
ATOM 1221 C C . ASP A 1 156 ? -5.452 -11.264 9.362 1.00 95.81 156 ASP A C 1
ATOM 1223 O O . ASP A 1 156 ? -5.071 -11.294 8.186 1.00 95.81 156 ASP A O 1
ATOM 1227 N N . LEU A 1 157 ? -6.571 -10.645 9.734 1.00 96.12 157 LEU A N 1
ATOM 1228 C CA . LEU A 1 157 ? -7.364 -9.798 8.850 1.00 96.12 157 LEU A CA 1
ATOM 1229 C C . LEU A 1 157 ? -6.814 -8.362 8.865 1.00 96.12 157 LEU A C 1
ATOM 1231 O O . LEU A 1 157 ? -6.210 -7.940 9.856 1.00 96.12 157 LEU A O 1
ATOM 1235 N N . PRO A 1 158 ? -7.110 -7.524 7.853 1.00 94.75 158 PRO A N 1
ATOM 1236 C CA . PRO A 1 158 ? -6.733 -6.114 7.875 1.00 94.75 158 PRO A CA 1
ATOM 1237 C C . PRO A 1 158 ? -7.208 -5.387 9.139 1.00 94.75 158 PRO A C 1
ATOM 1239 O O . PRO A 1 158 ? -6.496 -4.529 9.652 1.00 94.75 158 PRO A O 1
ATOM 1242 N N . SER A 1 159 ? -8.383 -5.747 9.670 1.00 93.81 159 SER A N 1
ATOM 1243 C CA . SER A 1 159 ? -8.912 -5.170 10.911 1.00 93.81 159 SER A CA 1
ATOM 1244 C C . SER A 1 159 ? -8.112 -5.533 12.159 1.00 93.81 159 SER A C 1
ATOM 1246 O O . SER A 1 159 ? -8.086 -4.739 13.097 1.00 93.81 159 SER A O 1
ATOM 1248 N N . ASP A 1 160 ? -7.485 -6.709 12.178 1.00 94.38 160 ASP A N 1
ATOM 1249 C CA . ASP A 1 160 ? -6.751 -7.218 13.341 1.00 94.38 160 ASP A CA 1
ATOM 1250 C C . ASP A 1 160 ? -5.410 -6.493 13.514 1.00 94.38 160 ASP A C 1
ATOM 1252 O O . ASP A 1 160 ? -4.894 -6.375 14.624 1.00 94.38 160 ASP A O 1
ATOM 1256 N N . LEU A 1 161 ? -4.890 -5.929 12.419 1.00 94.25 161 LEU A N 1
ATOM 1257 C CA . LEU A 1 161 ? -3.646 -5.161 12.378 1.00 94.25 161 LEU A CA 1
ATOM 1258 C C . LEU A 1 161 ? -3.813 -3.689 12.797 1.00 94.25 161 LEU A C 1
ATOM 1260 O O . LEU A 1 161 ? -2.822 -2.972 12.931 1.00 94.25 161 LEU A O 1
ATOM 1264 N N . ILE A 1 162 ? -5.045 -3.206 12.992 1.00 94.06 162 ILE A N 1
ATOM 1265 C CA . ILE A 1 162 ? -5.299 -1.801 13.336 1.00 94.06 162 ILE A CA 1
ATOM 1266 C C . ILE A 1 162 ? -4.901 -1.549 14.793 1.00 94.06 162 ILE A C 1
ATOM 1268 O O . ILE A 1 162 ? -5.519 -2.065 15.727 1.00 94.06 162 ILE A O 1
ATOM 1272 N N . ALA A 1 163 ? -3.916 -0.676 15.004 1.00 91.25 163 ALA A N 1
ATOM 1273 C CA . ALA A 1 163 ? -3.578 -0.223 16.348 1.00 91.25 163 ALA A CA 1
ATOM 1274 C C . ALA A 1 163 ? -4.758 0.549 16.990 1.00 91.25 163 ALA A C 1
ATOM 1276 O O . ALA A 1 163 ? -5.410 1.346 16.308 1.00 91.25 163 ALA A O 1
ATOM 1277 N N . PRO A 1 164 ? -5.004 0.411 18.311 1.00 85.81 164 PRO A N 1
ATOM 1278 C CA . PRO A 1 164 ? -6.121 1.077 18.999 1.00 85.81 164 PRO A CA 1
ATOM 1279 C C . PRO A 1 164 ? -6.137 2.608 18.864 1.00 85.81 164 PRO A C 1
ATOM 1281 O O . PRO A 1 164 ? -7.190 3.236 18.984 1.00 85.81 164 PRO A O 1
ATOM 1284 N N . ASP A 1 165 ? -4.973 3.209 18.616 1.00 90.06 165 ASP A N 1
ATOM 1285 C CA . ASP A 1 165 ? -4.808 4.655 18.490 1.00 90.06 165 ASP A CA 1
ATOM 1286 C C . ASP A 1 165 ? -5.338 5.202 17.151 1.00 90.06 165 ASP A C 1
ATOM 1288 O O . ASP A 1 165 ? -5.690 6.383 17.063 1.00 90.06 165 ASP A O 1
ATOM 1292 N N . PHE A 1 166 ? -5.480 4.360 16.120 1.00 91.56 166 PHE A N 1
ATOM 1293 C CA . PHE A 1 166 ? -5.996 4.752 14.805 1.00 91.56 166 PHE A CA 1
ATOM 1294 C C . PHE A 1 166 ? -7.527 4.794 14.779 1.00 91.56 166 PHE A C 1
ATOM 1296 O O . PHE A 1 166 ? -8.185 4.044 14.059 1.00 91.56 166 PHE A O 1
ATOM 1303 N N . LYS A 1 167 ? -8.107 5.715 15.555 1.00 89.62 167 LYS A N 1
ATOM 1304 C CA . LYS A 1 167 ? -9.565 5.855 15.732 1.00 89.62 167 LYS A CA 1
ATOM 1305 C C . LYS A 1 167 ? -10.342 5.868 14.417 1.00 89.62 167 LYS A C 1
ATOM 1307 O O . LYS A 1 167 ? -11.332 5.159 14.299 1.00 89.62 167 LYS A O 1
ATOM 1312 N N . GLU A 1 168 ? -9.874 6.615 13.419 1.00 92.31 168 GLU A N 1
ATOM 1313 C CA . GLU A 1 168 ? -10.549 6.705 12.118 1.00 92.31 168 GLU A CA 1
ATOM 1314 C C . GLU A 1 168 ? -10.590 5.367 11.366 1.00 92.31 168 GLU A C 1
ATOM 1316 O O . GLU A 1 168 ? -11.591 5.056 10.722 1.00 92.31 168 GLU A O 1
ATOM 1321 N N . LEU A 1 169 ? -9.530 4.556 11.457 1.00 92.56 169 LEU A N 1
ATOM 1322 C CA . LEU A 1 169 ? -9.497 3.211 10.875 1.00 92.56 169 LEU A CA 1
ATOM 1323 C C . LEU A 1 169 ? -10.400 2.249 11.649 1.00 92.56 169 LEU A C 1
ATOM 1325 O O . LEU A 1 169 ? -11.150 1.484 11.045 1.00 92.56 169 LEU A O 1
ATOM 1329 N N . VAL A 1 170 ? -10.374 2.319 12.980 1.00 90.88 170 VAL A N 1
ATOM 1330 C CA . VAL A 1 170 ? -11.260 1.521 13.835 1.00 90.88 170 VAL A CA 1
ATOM 1331 C C . VAL A 1 170 ? -12.727 1.822 13.505 1.00 90.88 170 VAL A C 1
ATOM 1333 O O . VAL A 1 170 ? -13.517 0.905 13.276 1.00 90.88 170 VAL A O 1
ATOM 1336 N N . GLU A 1 171 ? -13.090 3.100 13.396 1.00 90.19 171 GLU A N 1
ATOM 1337 C CA . GLU A 1 171 ? -14.432 3.543 13.010 1.00 90.19 171 GLU A CA 1
ATOM 1338 C C . GLU A 1 171 ? -14.798 3.124 11.583 1.00 90.19 171 GLU A C 1
ATOM 1340 O O . GLU A 1 171 ? -15.931 2.705 11.346 1.00 90.19 171 GLU A O 1
ATOM 1345 N N . LEU A 1 172 ? -13.857 3.178 10.634 1.00 90.75 172 LEU A N 1
ATOM 1346 C CA . LEU A 1 172 ? -14.072 2.715 9.260 1.00 90.75 172 LEU A CA 1
ATOM 1347 C C . LEU A 1 172 ? -14.509 1.244 9.230 1.00 90.75 172 LEU A C 1
ATOM 1349 O O . LEU A 1 172 ? -15.422 0.882 8.479 1.00 90.75 172 LEU A O 1
ATOM 1353 N N . PHE A 1 173 ? -13.906 0.405 10.077 1.00 86.62 173 PHE A N 1
ATOM 1354 C CA . PHE A 1 173 ? -14.242 -1.012 10.139 1.00 86.62 173 PHE A CA 1
ATOM 1355 C C . PHE A 1 173 ? -15.479 -1.321 10.996 1.00 86.62 173 PHE A C 1
ATOM 1357 O O . PHE A 1 173 ? -16.260 -2.202 10.634 1.00 86.62 173 PHE A O 1
ATOM 1364 N N . GLN A 1 174 ? -15.714 -0.581 12.082 1.00 83.06 174 GLN A N 1
ATOM 1365 C CA . GLN A 1 174 ? -16.869 -0.773 12.972 1.00 83.06 174 GLN A CA 1
ATOM 1366 C C . GLN A 1 174 ? -18.169 -0.157 12.427 1.00 83.06 174 GLN A C 1
ATOM 1368 O O . GLN A 1 174 ? -19.249 -0.727 12.589 1.00 83.06 174 GLN A O 1
ATOM 1373 N N . GLY A 1 175 ? -18.077 0.985 11.741 1.00 66.12 175 GLY A N 1
ATOM 1374 C CA . GLY A 1 175 ? -19.210 1.779 11.250 1.00 66.12 175 GLY A CA 1
ATOM 1375 C C . GLY A 1 175 ? -20.011 1.137 10.114 1.00 66.12 175 GLY A C 1
ATOM 1376 O O . GLY A 1 175 ? -21.020 1.684 9.684 1.00 66.12 175 GLY A O 1
ATOM 1377 N N . THR A 1 176 ? -19.602 -0.038 9.637 1.00 53.59 176 THR A N 1
ATOM 1378 C CA . THR A 1 176 ? -20.315 -0.812 8.607 1.00 53.59 176 THR A CA 1
ATOM 1379 C C . THR A 1 176 ? -21.255 -1.875 9.176 1.00 53.59 176 THR A C 1
ATOM 1381 O O . THR A 1 176 ? -21.880 -2.604 8.412 1.00 53.59 176 THR A O 1
ATOM 1384 N N . ARG A 1 177 ? -21.407 -1.953 10.506 1.00 45.59 177 ARG A N 1
ATOM 1385 C CA . ARG A 1 177 ? -22.220 -2.977 11.180 1.00 45.59 177 ARG A CA 1
ATOM 1386 C C . ARG A 1 177 ? -23.619 -2.512 11.608 1.00 45.59 177 ARG A C 1
ATOM 1388 O O . ARG A 1 177 ? -24.193 -3.090 12.528 1.00 45.59 177 ARG A O 1
ATOM 1395 N N . VAL A 1 178 ? -24.178 -1.488 10.956 1.00 46.31 178 VAL A N 1
ATOM 1396 C CA . VAL A 1 178 ? -25.540 -1.010 11.248 1.00 46.31 178 VAL A CA 1
ATOM 1397 C C . VAL A 1 178 ? -26.318 -0.712 9.962 1.00 46.31 178 VAL A C 1
ATOM 1399 O O . VAL A 1 178 ? -26.251 0.394 9.429 1.00 46.31 178 VAL A O 1
ATOM 1402 N N . ALA A 1 179 ? -27.068 -1.710 9.494 1.00 37.09 179 ALA A N 1
ATOM 1403 C CA . ALA A 1 179 ? -28.376 -1.569 8.851 1.00 37.09 179 ALA A CA 1
ATOM 1404 C C . ALA A 1 179 ? -29.131 -2.897 8.986 1.00 37.09 179 ALA A C 1
ATOM 1406 O O . ALA A 1 179 ? -28.535 -3.941 8.637 1.00 37.09 179 ALA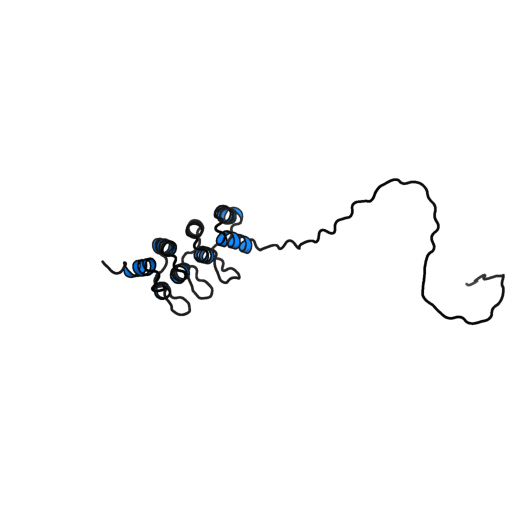 A O 1
#

Nearest PDB structures (foldseek):
  8ipp-assembly1_B  TM=8.812E-01  e=1.006E-06  synthetic construct
  5ma5-assembly2_C  TM=9.164E-01  e=4.396E-06  synthetic construct
  7v0s-assembly1_J  TM=7.969E-01  e=9.092E-07  Homo sapiens
  6mog-assembly1_B-2  TM=8.821E-01  e=8.512E-06  synthetic construct
  3uxg-assembly1_A  TM=7.545E-01  e=7.308E-06  Homo sapiens

Secondary structure (DSSP, 8-state):
------------------------------------PPP---------------HHHHHHHHHHHT-HHHHHHHHHHH---SSPPPTTS--HHHHHHHTT-HHHHHHHHHTT--TT-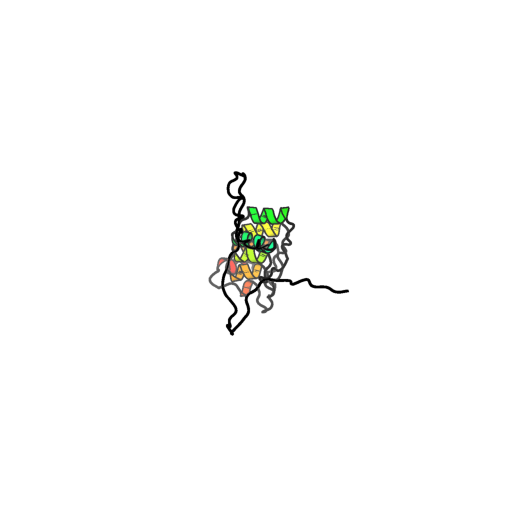--TTS--HHHHHHHTT-HHHHHHHHHTT--TT---TTS--TTTT--TT-HHHHHHHHTTS--

Foldseek 3Di:
DDDDPPDDDDDDDDDDDDDDDDDDDDDDDDDDDDDDDDDDDPPPPPCPVPPPDPLVNVLLVCLLVVVLVVVLVCVVPVVDDQLDQDPVQDGSLLSNLLSLPLVSNVSSVVSPHDQCRAGPQRDGSLLSCQLVLNLVNNVVSVVVVRDQCRATNVRDGSQNNHDPVSVSNVCVVVVVPDD

Sequence (179 aa):
MGSDLWSLLLPTVIHLLDPAAGQGMVARKDLTLWPARPRQRRRRRLSYRSVHFPNDVLFLDHIRQGDLEQVGRFIRTRKVSLDTIHPSGLAALHEAVLSGSLECVKLLVKHGADIHQRDEAGWTALHMACSDGYPDIARYLISLGADRDAANDDGDLPSDLIAPDFKELVELFQGTRVA

Radius of gyration: 37.42 Å; Cα contacts (8 Å, |Δi|>4): 184; chains: 1; bounding box: 122×46×64 Å